Protein AF-A0A8H5CQX3-F1 (afdb_monomer)

Secondary structure (DSSP, 8-state):
-----TT---------HHHHHHHHHHHHHHHHHHHHHHHHHHHHT--TT--HHHHHHHHHHHHHHHHHHHHHTHHHHHHTTTS-HHHHHHHTHHHHHHHHHHHHHHHHHHHHHHT--HHHHB---TT---SSPPBPHHHHHHHHHHHHHHHHHHHHHHHHHHHHHH----S-TTSPPPHHHHHHHHHHHHHHHHHHHHHHHHHHHHHHHHT--TTS-HHHHHHHHHHHHHHHHHHHHHGGG-TT-HHHHHHHHHHHHHHHHHHHHTT--

InterPro domains:
  IPR006603 PQ-loop repeat [PF04193] (20-72)
  IPR006603 PQ-loop repeat [P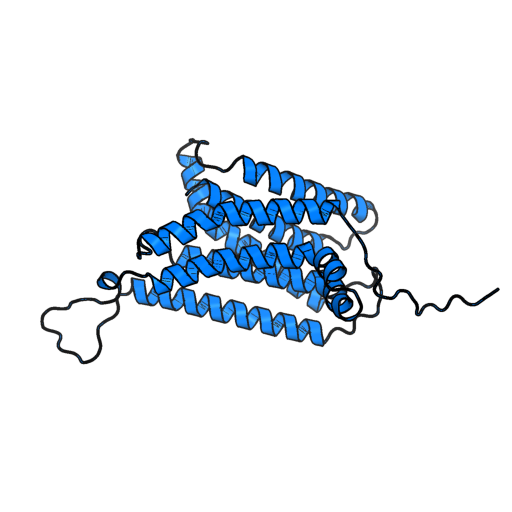F04193] (185-240)
  IPR006603 PQ-loop repeat [SM00679] (32-63)
  IPR006603 PQ-loop repeat [SM00679] (198-229)
  IPR051415 Lysosomal/Vacuolar Amino Acid Transporter 1 [PTHR16201] (16-240)

Foldseek 3Di:
DDDDPPPPPALDLDADPPVLVLLVVLLVLLCVLLVVVLVCLVVVLELPPDDLLLLLLLLLLLLLLLLLLCLVCVLLQVSCVVDDPVSSCRSSSVSVSSVSNSVSSVVSLVSNLRSHPPVQQFDDDPPDDDPDTHGDPRNVVSVVSNVSSVVSNVVSVVVSVVLSVPDPPPPDPPDDDPPVSLVSSLVSLLSSLVSLCVSCVVVVVVCVVVVDPQQFPPPQLVSLVVVLVVVLVVVVVVCVPDDPCPSVNNSSNSSSSSSNSSNRVSRND

Mean predicted aligned error: 11.6 Å

Organism: NCBI:txid201217

Structure (mmCIF, N/CA/C/O backbone):
data_AF-A0A8H5CQX3-F1
#
_entry.id   AF-A0A8H5CQX3-F1
#
loop_
_atom_site.group_PDB
_atom_site.id
_atom_site.type_symbol
_atom_site.label_atom_id
_atom_site.label_alt_id
_atom_site.label_comp_id
_atom_site.label_asym_id
_atom_site.label_entity_id
_atom_site.label_seq_id
_atom_site.pdbx_PDB_ins_code
_atom_site.Cartn_x
_atom_site.Cartn_y
_atom_site.Cartn_z
_atom_site.occupancy
_atom_site.B_iso_or_equiv
_atom_site.auth_seq_id
_atom_site.auth_comp_id
_atom_site.auth_asym_id
_atom_site.auth_atom_id
_atom_site.pdbx_PDB_model_num
ATOM 1 N N . MET A 1 1 ? 29.457 -9.004 -45.550 1.00 33.50 1 MET A N 1
ATOM 2 C CA . MET A 1 1 ? 28.825 -7.856 -44.866 1.00 33.50 1 MET A CA 1
ATOM 3 C C . MET A 1 1 ? 27.404 -8.294 -44.635 1.00 33.50 1 MET A C 1
ATOM 5 O O . MET A 1 1 ? 26.548 -8.067 -45.478 1.00 33.50 1 MET A O 1
ATOM 9 N N . ASP A 1 2 ? 27.227 -9.076 -43.578 1.00 27.75 2 ASP A N 1
ATOM 10 C CA . ASP A 1 2 ? 25.945 -9.686 -43.270 1.00 27.75 2 ASP A CA 1
ATOM 11 C C . ASP A 1 2 ? 25.090 -8.657 -42.541 1.00 27.75 2 ASP A C 1
ATOM 13 O O . ASP A 1 2 ? 25.536 -8.010 -41.591 1.00 27.75 2 ASP A O 1
ATOM 17 N N . PHE A 1 3 ? 23.889 -8.470 -43.077 1.00 30.64 3 PHE A N 1
ATOM 18 C CA . PHE A 1 3 ? 22.811 -7.696 -42.492 1.00 30.64 3 PHE A CA 1
ATOM 19 C C . PHE A 1 3 ? 22.520 -8.266 -41.101 1.00 30.64 3 PHE A C 1
ATOM 21 O O . PHE A 1 3 ? 22.060 -9.397 -40.970 1.00 30.64 3 PHE A O 1
ATOM 28 N N . VAL A 1 4 ? 22.835 -7.499 -40.058 1.00 35.25 4 VAL A N 1
ATOM 29 C CA . VAL A 1 4 ? 22.400 -7.811 -38.698 1.00 35.25 4 VAL A CA 1
ATOM 30 C C . VAL A 1 4 ? 20.915 -7.477 -38.636 1.00 35.25 4 VAL A C 1
ATOM 32 O O . VAL A 1 4 ? 20.545 -6.306 -38.623 1.00 35.25 4 VAL A O 1
ATOM 35 N N . ASP A 1 5 ? 20.077 -8.513 -38.652 1.00 31.33 5 ASP A N 1
ATOM 36 C CA . ASP A 1 5 ? 18.637 -8.409 -38.438 1.00 31.33 5 ASP A CA 1
ATOM 37 C C . ASP A 1 5 ? 18.345 -7.691 -37.110 1.00 31.33 5 ASP A C 1
ATOM 39 O O . ASP A 1 5 ? 18.564 -8.217 -36.014 1.00 31.33 5 ASP A O 1
ATOM 43 N N . GLU A 1 6 ? 17.777 -6.494 -37.222 1.00 35.94 6 GLU A N 1
ATOM 44 C CA . GLU A 1 6 ? 17.316 -5.592 -36.156 1.00 35.94 6 GLU A CA 1
ATOM 45 C C . GLU A 1 6 ? 16.065 -6.126 -35.417 1.00 35.94 6 GLU A C 1
ATOM 47 O O . GLU A 1 6 ? 15.290 -5.375 -34.836 1.00 35.94 6 G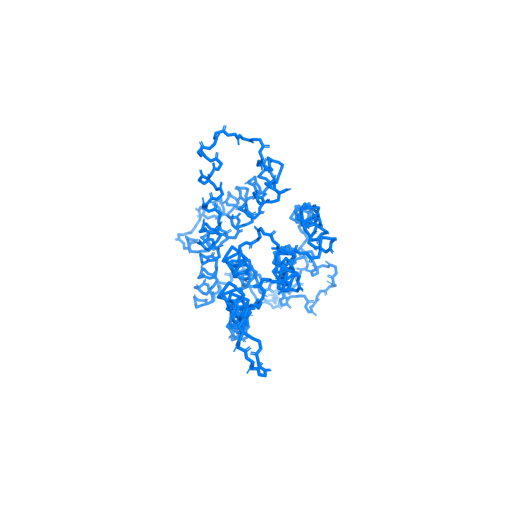LU A O 1
ATOM 52 N N . ASN A 1 7 ? 15.848 -7.447 -35.442 1.00 33.00 7 ASN A N 1
ATOM 53 C CA . ASN A 1 7 ? 14.674 -8.129 -34.888 1.00 33.00 7 ASN A CA 1
ATOM 54 C C . ASN A 1 7 ? 15.035 -9.133 -33.769 1.00 33.00 7 ASN A C 1
ATOM 56 O O . ASN A 1 7 ? 14.217 -9.962 -33.378 1.00 33.00 7 ASN A O 1
ATOM 60 N N . SER A 1 8 ? 16.275 -9.069 -33.258 1.00 34.88 8 SER A N 1
ATOM 61 C CA . SER A 1 8 ? 16.841 -10.016 -32.277 1.00 34.88 8 SER A CA 1
ATOM 62 C C . SER A 1 8 ? 17.319 -9.379 -30.959 1.00 34.88 8 SER A C 1
ATOM 64 O O . SER A 1 8 ? 18.161 -9.956 -30.274 1.00 34.88 8 SER A O 1
ATOM 66 N N . GLN A 1 9 ? 16.771 -8.237 -30.526 1.00 47.59 9 GLN A N 1
ATOM 67 C CA . GLN A 1 9 ? 16.829 -7.853 -29.101 1.00 47.59 9 GLN A CA 1
ATOM 68 C C . GLN A 1 9 ? 15.661 -8.511 -28.350 1.00 47.59 9 GLN A C 1
ATOM 70 O O . GLN A 1 9 ? 14.746 -7.858 -27.857 1.00 47.59 9 GLN A O 1
ATOM 75 N N . GLY A 1 10 ? 15.662 -9.847 -28.329 1.00 53.41 10 GLY A N 1
ATOM 76 C CA . GLY A 1 10 ? 14.711 -10.639 -27.549 1.00 53.41 10 GLY A CA 1
ATOM 77 C C . GLY A 1 10 ? 14.885 -10.409 -26.046 1.00 53.41 10 GLY A C 1
ATOM 78 O O . GLY A 1 10 ? 15.916 -9.903 -25.609 1.00 53.41 10 GL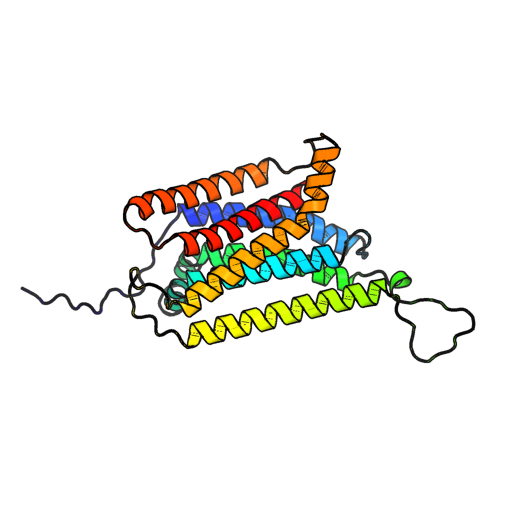Y A O 1
ATOM 79 N N . CYS A 1 11 ? 13.883 -10.791 -25.254 1.00 68.94 11 CYS A N 1
ATOM 80 C CA . CYS A 1 11 ? 13.918 -10.789 -23.791 1.00 68.94 11 CYS A CA 1
ATOM 81 C C . CYS A 1 11 ? 15.115 -11.597 -23.254 1.00 68.94 11 CYS A C 1
ATOM 83 O O . CYS A 1 11 ? 15.006 -12.793 -22.992 1.00 68.94 11 CYS A O 1
ATOM 85 N N . GLN A 1 12 ? 16.273 -10.952 -23.120 1.00 72.56 12 GLN A N 1
ATOM 86 C CA . GLN A 1 12 ? 17.468 -11.558 -22.550 1.00 72.56 12 GLN A CA 1
ATOM 87 C C . GLN A 1 12 ? 17.399 -11.452 -21.022 1.00 72.56 12 GLN A C 1
ATOM 89 O O . GLN A 1 12 ? 17.069 -10.380 -20.504 1.00 72.56 12 GLN A O 1
ATOM 94 N N . PRO A 1 13 ? 17.705 -12.530 -20.285 1.00 66.62 13 PRO A N 1
ATOM 95 C CA . PRO A 1 13 ? 17.748 -12.485 -18.835 1.00 66.62 13 PRO A CA 1
ATOM 96 C C . PRO A 1 13 ? 18.889 -11.571 -18.369 1.00 66.62 13 PRO A C 1
ATOM 98 O O . PRO A 1 13 ? 20.067 -11.865 -18.568 1.00 66.62 13 PRO A O 1
ATOM 101 N N . ILE A 1 14 ? 18.529 -10.436 -17.765 1.00 69.00 14 ILE A N 1
ATOM 102 C CA . ILE A 1 14 ? 19.478 -9.494 -17.164 1.00 69.00 14 ILE A CA 1
ATOM 103 C C . ILE A 1 14 ? 19.592 -9.846 -15.683 1.00 69.00 14 ILE A C 1
ATOM 105 O O . ILE A 1 14 ? 18.647 -9.658 -14.919 1.00 69.00 14 ILE A O 1
ATOM 109 N N . HIS A 1 15 ? 20.753 -10.359 -15.283 1.00 71.69 15 HIS A N 1
ATOM 110 C CA . HIS A 1 15 ? 21.033 -10.736 -13.902 1.00 71.69 15 HIS A CA 1
ATOM 111 C C . HIS A 1 15 ? 21.704 -9.576 -13.154 1.00 71.69 15 HIS A C 1
ATOM 113 O O . HIS A 1 15 ? 22.870 -9.266 -13.400 1.00 71.69 15 HIS A O 1
ATOM 119 N N . ASP A 1 16 ? 20.983 -8.957 -12.217 1.00 72.50 16 ASP A N 1
ATOM 120 C CA . ASP A 1 16 ? 21.529 -7.976 -11.273 1.00 72.50 16 ASP A CA 1
ATOM 121 C C . ASP A 1 16 ? 21.503 -8.545 -9.849 1.00 72.50 16 ASP A C 1
ATOM 123 O O . ASP A 1 16 ? 20.543 -8.405 -9.088 1.00 72.50 16 ASP A O 1
ATOM 127 N N . TRP A 1 17 ? 22.591 -9.223 -9.491 1.00 75.50 17 TRP A N 1
ATOM 128 C CA . TRP A 1 17 ? 22.731 -9.869 -8.190 1.00 75.50 17 TRP A CA 1
ATOM 129 C C . TRP A 1 17 ? 22.717 -8.870 -7.023 1.00 75.50 17 TRP A C 1
ATOM 131 O O . TRP A 1 17 ? 22.300 -9.239 -5.927 1.00 75.50 17 TRP A O 1
ATOM 141 N N . VAL A 1 18 ? 23.129 -7.613 -7.234 1.00 75.12 18 VAL A N 1
ATOM 142 C CA . VAL A 1 18 ? 23.147 -6.590 -6.176 1.00 75.12 18 VAL A CA 1
ATOM 143 C C . VAL A 1 18 ? 21.720 -6.194 -5.826 1.00 75.12 18 VAL A C 1
ATOM 145 O O . VAL A 1 18 ? 21.340 -6.238 -4.654 1.00 75.12 18 VAL A O 1
ATOM 148 N N . THR A 1 19 ? 20.912 -5.870 -6.837 1.00 70.12 19 THR A N 1
ATOM 149 C CA . THR A 1 19 ? 19.493 -5.536 -6.649 1.00 70.12 19 THR A CA 1
ATOM 150 C C . THR A 1 19 ? 18.737 -6.701 -6.012 1.00 70.12 19 THR A C 1
ATOM 152 O O . THR A 1 19 ? 18.001 -6.497 -5.047 1.00 70.12 19 THR A O 1
ATOM 155 N N . ASN A 1 20 ? 19.000 -7.936 -6.447 1.00 72.12 20 ASN A N 1
ATOM 156 C CA . ASN A 1 20 ? 18.367 -9.127 -5.875 1.00 72.12 20 ASN A CA 1
ATOM 157 C C . ASN A 1 20 ? 18.721 -9.346 -4.398 1.00 72.12 20 ASN A C 1
ATOM 159 O O . ASN A 1 20 ? 17.844 -9.669 -3.596 1.00 72.12 20 ASN A O 1
ATOM 163 N N . VAL A 1 21 ? 19.986 -9.143 -4.013 1.00 78.56 21 VAL A N 1
ATOM 164 C CA . VAL A 1 21 ? 20.417 -9.246 -2.608 1.00 78.56 21 VAL A CA 1
ATOM 165 C C . VAL A 1 21 ? 19.752 -8.169 -1.754 1.00 78.56 21 VAL A C 1
ATOM 167 O O . VAL A 1 21 ? 19.262 -8.473 -0.665 1.00 78.56 21 VAL A O 1
ATOM 170 N N . ILE A 1 22 ? 19.687 -6.930 -2.245 1.00 74.69 22 ILE A N 1
ATOM 171 C CA . ILE A 1 22 ? 19.013 -5.834 -1.539 1.00 74.69 22 ILE A CA 1
ATOM 172 C C . ILE A 1 22 ? 17.530 -6.164 -1.351 1.00 74.69 22 ILE A C 1
ATOM 174 O O . ILE A 1 22 ? 17.037 -6.109 -0.224 1.00 74.69 22 ILE A O 1
ATOM 178 N N . SER A 1 23 ? 16.832 -6.576 -2.411 1.00 73.19 23 SER A N 1
ATOM 179 C CA . SER A 1 23 ? 15.422 -6.963 -2.329 1.00 73.19 23 SER A CA 1
ATOM 180 C C . SER A 1 23 ? 15.194 -8.116 -1.353 1.00 73.19 23 SER A C 1
ATOM 182 O O . SER A 1 23 ? 14.264 -8.053 -0.549 1.00 73.19 23 SER A O 1
ATOM 184 N N . ALA A 1 24 ? 16.064 -9.129 -1.338 1.00 79.38 24 ALA A N 1
ATOM 185 C CA . ALA A 1 24 ? 15.980 -10.232 -0.382 1.00 79.38 24 ALA A CA 1
ATOM 186 C C . ALA A 1 24 ? 16.137 -9.757 1.074 1.00 79.38 24 ALA A C 1
ATOM 188 O O . ALA A 1 24 ? 15.331 -10.128 1.930 1.00 79.38 24 ALA A O 1
ATOM 189 N N . ILE A 1 25 ? 17.124 -8.899 1.359 1.00 78.50 25 ILE A N 1
ATOM 190 C CA . ILE A 1 25 ? 17.328 -8.315 2.696 1.00 78.50 25 ILE A CA 1
ATOM 191 C C . ILE A 1 25 ? 16.090 -7.524 3.129 1.00 78.50 25 ILE A C 1
ATOM 193 O O . ILE A 1 25 ? 15.627 -7.672 4.262 1.00 78.50 25 ILE A O 1
ATOM 197 N N . VAL A 1 26 ? 15.531 -6.715 2.228 1.00 77.06 26 VAL A N 1
ATOM 198 C CA . VAL A 1 26 ? 14.345 -5.899 2.505 1.00 77.06 26 VAL A CA 1
ATOM 199 C C . VAL A 1 26 ? 13.126 -6.778 2.793 1.00 77.06 26 VAL A C 1
ATOM 201 O O . VAL A 1 26 ? 12.448 -6.555 3.793 1.00 77.06 26 VAL A O 1
ATOM 204 N N . ILE A 1 27 ? 12.877 -7.817 1.994 1.00 80.25 27 ILE A N 1
ATOM 205 C CA . ILE A 1 27 ? 11.762 -8.756 2.203 1.00 80.25 27 ILE A CA 1
ATOM 206 C C . ILE A 1 27 ? 11.889 -9.479 3.547 1.00 80.25 27 ILE A C 1
ATOM 208 O O . ILE A 1 27 ? 10.904 -9.608 4.280 1.00 80.25 27 ILE A O 1
ATOM 212 N N . VAL A 1 28 ? 13.095 -9.929 3.907 1.00 83.06 28 VAL A N 1
ATOM 213 C CA . VAL A 1 28 ? 13.345 -10.556 5.213 1.00 83.06 28 VAL A CA 1
ATOM 214 C C . VAL A 1 28 ? 13.087 -9.556 6.341 1.00 83.06 28 VAL A C 1
ATOM 216 O O . VAL A 1 28 ? 12.382 -9.891 7.292 1.00 83.06 28 VAL A O 1
ATOM 219 N N . GLY A 1 29 ? 13.581 -8.322 6.214 1.00 77.38 29 GLY A N 1
ATOM 220 C CA . GLY A 1 29 ? 13.337 -7.246 7.178 1.00 77.38 29 GLY A CA 1
ATOM 221 C C . GLY A 1 29 ? 11.851 -6.914 7.350 1.00 77.38 29 GLY A C 1
ATOM 222 O O . GLY A 1 29 ? 11.381 -6.771 8.473 1.00 77.38 29 GLY A O 1
ATOM 223 N N . MET A 1 30 ? 11.083 -6.859 6.260 1.00 80.31 30 MET A N 1
ATOM 224 C CA . MET A 1 30 ? 9.625 -6.669 6.293 1.00 80.31 30 MET A CA 1
ATOM 225 C C . MET A 1 30 ? 8.904 -7.863 6.933 1.00 80.31 30 MET A C 1
ATOM 227 O O . MET A 1 30 ? 7.920 -7.706 7.650 1.00 80.31 30 MET A O 1
ATOM 231 N N . SER A 1 31 ? 9.389 -9.080 6.713 1.00 83.44 31 SER A N 1
ATOM 232 C CA . SER A 1 31 ? 8.750 -10.277 7.268 1.00 83.44 31 SER A CA 1
ATOM 233 C C . SER A 1 31 ? 8.930 -10.360 8.784 1.00 83.44 31 SER A C 1
ATOM 235 O O . SER A 1 31 ? 7.968 -10.601 9.514 1.00 83.44 31 SER A O 1
ATOM 237 N N . THR A 1 32 ? 10.148 -10.116 9.276 1.00 81.06 32 THR A N 1
ATOM 238 C CA . THR A 1 32 ? 10.441 -10.102 10.721 1.00 81.06 32 THR A CA 1
ATOM 239 C C . THR A 1 32 ? 9.728 -8.965 11.441 1.00 81.06 32 THR A C 1
ATOM 241 O O . THR A 1 32 ? 9.386 -9.094 12.613 1.00 81.06 32 THR A O 1
ATOM 244 N N . ALA A 1 33 ? 9.459 -7.885 10.719 1.00 79.75 33 ALA A N 1
ATOM 245 C CA . ALA A 1 33 ? 8.714 -6.735 11.174 1.00 79.75 33 ALA A CA 1
ATOM 246 C C . ALA A 1 33 ? 7.212 -6.979 11.364 1.00 79.75 33 ALA A C 1
ATOM 248 O O . ALA A 1 33 ? 6.643 -6.665 12.410 1.00 79.75 33 ALA A O 1
ATOM 249 N N . TYR A 1 34 ? 6.560 -7.536 10.344 1.00 83.12 34 TYR A N 1
ATOM 250 C CA . TYR A 1 34 ? 5.114 -7.732 10.349 1.00 83.12 34 TYR A CA 1
ATOM 251 C C . TYR A 1 34 ? 4.676 -8.948 11.159 1.00 83.12 34 TYR A C 1
ATOM 253 O O . TYR A 1 34 ? 3.602 -8.930 11.767 1.00 83.12 34 TYR A O 1
ATOM 261 N N . ALA A 1 35 ? 5.509 -9.989 11.226 1.00 85.62 35 ALA A N 1
ATOM 262 C CA . ALA A 1 35 ? 5.150 -11.234 11.897 1.00 85.62 35 ALA A CA 1
ATOM 263 C C . ALA A 1 35 ? 4.744 -11.049 13.378 1.00 85.62 35 ALA A C 1
ATOM 265 O O . ALA A 1 35 ? 3.697 -11.578 13.764 1.00 85.62 35 ALA A O 1
ATOM 266 N N . PRO A 1 36 ? 5.466 -10.278 14.222 1.00 84.94 36 PRO A N 1
ATOM 267 C CA . PRO A 1 36 ? 5.035 -9.990 15.590 1.00 84.94 36 PRO A CA 1
ATOM 268 C C . PRO A 1 36 ? 3.681 -9.276 15.657 1.00 84.94 36 PRO A C 1
ATOM 270 O O . PRO A 1 36 ? 2.867 -9.588 16.529 1.00 84.94 36 PRO A O 1
ATOM 273 N N . GLN A 1 37 ? 3.419 -8.342 14.740 1.00 86.56 37 GLN A N 1
ATOM 274 C CA . GLN A 1 37 ? 2.168 -7.585 14.693 1.00 86.56 37 GLN A CA 1
ATOM 275 C C . GLN A 1 37 ? 0.989 -8.494 14.327 1.00 86.56 37 GLN A C 1
ATOM 277 O O . GLN A 1 37 ? -0.016 -8.516 15.044 1.00 86.56 37 GLN A O 1
ATOM 282 N N . HIS A 1 38 ? 1.132 -9.317 13.283 1.00 91.25 38 HIS A N 1
ATOM 283 C CA . HIS A 1 38 ? 0.130 -10.321 12.912 1.00 91.25 38 HIS A CA 1
ATOM 284 C C . HIS A 1 38 ? -0.109 -11.315 14.052 1.00 91.25 38 HIS A C 1
ATOM 286 O O . HIS A 1 38 ? -1.256 -11.581 14.416 1.00 91.25 38 HIS A O 1
ATOM 292 N N . TYR A 1 39 ? 0.966 -11.809 14.673 1.00 92.00 39 TYR A N 1
ATOM 293 C CA . TYR A 1 39 ? 0.885 -12.745 15.791 1.00 92.00 39 TYR A CA 1
ATOM 294 C C . TYR A 1 39 ? 0.143 -12.151 16.992 1.00 92.00 39 TYR A C 1
ATOM 296 O O . TYR A 1 39 ? -0.701 -12.828 17.577 1.00 92.00 39 TYR A O 1
ATOM 304 N N . ARG A 1 40 ? 0.403 -10.888 17.358 1.00 90.00 40 ARG A N 1
ATOM 305 C CA . ARG A 1 40 ? -0.286 -10.215 18.473 1.00 90.00 40 ARG A CA 1
ATOM 306 C C . ARG A 1 40 ? -1.794 -10.122 18.235 1.00 90.00 40 ARG A C 1
ATOM 308 O O . ARG A 1 40 ? -2.549 -10.437 19.153 1.00 90.00 40 ARG A O 1
ATOM 315 N N . ILE A 1 41 ? -2.233 -9.753 17.029 1.00 91.81 41 ILE A N 1
ATOM 316 C CA . ILE A 1 41 ? -3.666 -9.655 16.695 1.00 91.81 41 ILE A CA 1
ATOM 317 C C . ILE A 1 41 ? -4.323 -11.038 16.762 1.00 91.81 41 ILE A C 1
ATOM 319 O O . ILE A 1 41 ? -5.358 -11.203 17.410 1.00 91.81 41 ILE A O 1
ATOM 323 N N . ILE A 1 42 ? -3.692 -12.049 16.157 1.00 94.62 42 ILE A N 1
ATOM 324 C CA . ILE A 1 42 ? -4.211 -13.422 16.144 1.00 94.62 42 ILE A CA 1
ATOM 325 C C . ILE A 1 42 ? -4.237 -14.005 17.559 1.00 94.62 42 ILE A C 1
ATOM 327 O O . ILE A 1 42 ? -5.220 -14.624 17.945 1.00 94.62 42 ILE A O 1
ATOM 331 N N . LYS A 1 43 ? -3.204 -13.796 18.377 1.00 94.38 43 LYS A N 1
ATOM 332 C CA . LYS A 1 43 ? -3.169 -14.327 19.745 1.00 94.38 43 LYS A CA 1
ATOM 333 C C . LYS A 1 43 ? -4.167 -13.629 20.665 1.00 94.38 43 LYS A C 1
ATOM 335 O O . LYS A 1 43 ? -4.813 -14.294 21.468 1.00 94.38 43 LYS A O 1
ATOM 340 N N . LYS A 1 44 ? -4.279 -12.299 20.574 1.00 91.94 44 LYS A N 1
ATOM 341 C CA . LYS A 1 44 ? -5.183 -11.507 21.422 1.00 91.94 44 LYS A CA 1
ATOM 342 C C . LYS A 1 44 ? -6.646 -11.647 20.991 1.00 91.94 44 LYS A C 1
ATOM 344 O O . LYS A 1 44 ? -7.524 -11.368 21.799 1.00 91.94 44 LYS A O 1
ATOM 349 N N . GLN A 1 45 ? -6.906 -12.052 19.741 1.00 91.38 45 GLN A N 1
ATOM 350 C CA . GLN A 1 45 ? -8.252 -12.108 19.151 1.00 91.38 45 GLN A CA 1
ATOM 351 C C . GLN A 1 45 ? -8.997 -10.765 19.288 1.00 91.38 45 GLN A C 1
ATOM 353 O O . GLN A 1 45 ? -10.213 -10.716 19.450 1.00 91.38 45 GLN A O 1
ATOM 358 N N . SER A 1 46 ? -8.251 -9.659 19.265 1.00 90.31 46 SER A N 1
ATOM 359 C CA . SER A 1 46 ? -8.778 -8.307 19.425 1.00 90.31 46 SER A CA 1
ATOM 360 C C . SER A 1 46 ? -7.917 -7.334 18.637 1.00 90.31 46 SER A C 1
ATOM 362 O O . SER A 1 46 ? -6.685 -7.401 18.690 1.00 90.31 46 SER A O 1
ATOM 364 N N . SER A 1 47 ? -8.573 -6.420 17.930 1.00 89.06 47 SER A N 1
ATOM 365 C CA . SER A 1 47 ? -7.946 -5.347 17.160 1.00 89.06 47 SER A CA 1
ATOM 366 C C . SER A 1 47 ? -8.055 -3.967 17.833 1.00 89.06 47 SER A C 1
ATOM 368 O O . SER A 1 47 ? -7.955 -2.928 17.180 1.00 89.06 47 SER A O 1
ATOM 370 N N . GLU A 1 48 ? -8.226 -3.939 19.159 1.00 87.00 48 GLU A N 1
ATOM 371 C CA . GLU A 1 48 ? -8.208 -2.699 19.946 1.00 87.00 48 GLU A CA 1
ATOM 372 C C . GLU A 1 48 ? -6.875 -1.952 19.833 1.00 87.00 48 GLU A C 1
ATOM 374 O O . GLU A 1 48 ? -5.804 -2.553 19.937 1.00 87.00 48 GLU A O 1
ATOM 379 N N . GLY A 1 49 ? -6.955 -0.628 19.682 1.00 83.94 49 GLY A N 1
ATOM 380 C CA . GLY A 1 49 ? -5.794 0.258 19.546 1.00 83.94 49 GLY A CA 1
ATOM 381 C C . GLY A 1 49 ? -5.406 0.576 18.100 1.00 83.94 49 GLY A C 1
ATOM 382 O O . GLY A 1 49 ? -4.600 1.476 17.882 1.00 83.94 49 GLY A O 1
ATOM 383 N N . PHE A 1 50 ? -6.002 -0.094 17.109 1.00 86.06 50 PHE A N 1
ATOM 384 C CA . PHE A 1 50 ? -5.800 0.225 15.696 1.00 86.06 50 PHE A CA 1
ATOM 385 C C . PHE A 1 50 ? -6.821 1.250 15.194 1.00 86.06 50 PHE A C 1
ATOM 387 O O . PHE A 1 50 ? -8.026 1.114 15.418 1.00 86.06 50 PHE A O 1
ATOM 394 N N . SER A 1 51 ? -6.337 2.260 14.467 1.00 91.38 51 SER A N 1
ATOM 395 C CA . SER A 1 51 ? -7.188 3.252 13.807 1.00 91.38 51 SER A CA 1
ATOM 396 C C . SER A 1 51 ? -7.584 2.774 12.401 1.00 91.38 51 SER A C 1
ATOM 398 O O . SER A 1 51 ? -6.695 2.525 11.581 1.00 91.38 51 SER A O 1
ATOM 400 N N . PRO A 1 52 ? -8.886 2.686 12.067 1.00 93.56 52 PRO A N 1
ATOM 401 C CA . PRO A 1 52 ? -9.329 2.279 10.731 1.00 93.56 52 PRO A CA 1
ATOM 402 C C . PRO A 1 52 ? -8.912 3.278 9.644 1.00 93.56 52 PRO A C 1
ATOM 404 O O . PRO A 1 52 ? -8.643 2.872 8.516 1.00 93.56 52 PRO A O 1
ATOM 407 N N . LEU A 1 53 ? -8.782 4.568 9.980 1.00 94.00 53 LEU A N 1
ATOM 408 C CA . LEU A 1 53 ? -8.288 5.584 9.048 1.00 94.00 53 LEU A CA 1
ATOM 409 C C . LEU A 1 53 ? -6.805 5.372 8.718 1.00 94.00 53 LEU A C 1
ATOM 411 O O . LEU A 1 53 ? -6.410 5.505 7.566 1.00 94.00 53 LEU A O 1
ATOM 415 N N . PHE A 1 54 ? -5.992 5.002 9.711 1.00 92.94 54 PHE A N 1
ATOM 416 C CA . PHE A 1 54 ? -4.581 4.680 9.489 1.00 92.94 54 PHE A CA 1
ATOM 417 C C . PHE A 1 54 ? -4.432 3.479 8.545 1.00 92.94 54 PHE A C 1
ATOM 419 O O . PHE A 1 54 ? -3.658 3.529 7.592 1.00 92.94 54 PHE A O 1
ATOM 426 N N . LEU A 1 55 ? -5.233 2.431 8.766 1.00 94.00 55 LEU A N 1
ATOM 427 C CA . LEU A 1 55 ? -5.251 1.241 7.914 1.00 94.00 55 LEU A CA 1
ATOM 428 C C . LEU A 1 55 ? -5.763 1.548 6.499 1.00 94.00 55 LEU A C 1
ATOM 430 O O . LEU A 1 55 ? -5.209 1.030 5.531 1.00 94.00 55 LEU A O 1
ATOM 434 N N . LEU A 1 56 ? -6.765 2.422 6.355 1.00 95.75 56 LEU A N 1
ATOM 435 C CA . LEU A 1 56 ? -7.236 2.918 5.058 1.00 95.75 56 LEU A CA 1
ATOM 436 C C . LEU A 1 56 ? -6.120 3.641 4.296 1.00 95.75 56 LEU A C 1
ATOM 438 O O . LEU A 1 56 ? -5.818 3.270 3.162 1.00 95.75 56 LEU A O 1
ATOM 442 N N . LEU A 1 57 ? -5.489 4.643 4.912 1.00 92.56 57 LEU A N 1
ATOM 443 C CA . LEU A 1 57 ? -4.438 5.440 4.272 1.00 92.56 57 LEU A CA 1
ATOM 444 C C . LEU A 1 57 ? -3.230 4.579 3.882 1.00 92.56 57 LEU A C 1
ATOM 446 O O . LEU A 1 57 ? -2.756 4.675 2.754 1.00 92.56 57 LEU A O 1
ATOM 450 N N . GLY A 1 58 ? -2.785 3.681 4.765 1.00 90.75 58 GLY A N 1
ATOM 451 C CA . GLY A 1 58 ? -1.644 2.813 4.472 1.00 90.75 58 GLY A CA 1
ATOM 452 C C . GLY A 1 58 ? -1.929 1.753 3.418 1.00 90.75 58 GLY A C 1
ATOM 453 O O . GLY A 1 58 ? -1.110 1.528 2.533 1.00 90.75 58 GLY A O 1
ATOM 454 N N . SER A 1 59 ? -3.114 1.137 3.437 1.00 94.44 59 SER A N 1
ATOM 455 C CA . SER A 1 59 ? -3.460 0.106 2.449 1.00 94.44 59 SER A CA 1
ATOM 456 C C . SER A 1 59 ? -3.676 0.699 1.059 1.00 94.44 59 SER A C 1
ATOM 458 O O . SER A 1 59 ? -3.270 0.094 0.067 1.00 94.44 59 SER A O 1
ATOM 460 N N . THR A 1 60 ? -4.267 1.895 0.975 1.00 95.00 60 THR A N 1
ATOM 461 C CA . THR A 1 60 ? -4.433 2.625 -0.291 1.00 95.00 60 THR A CA 1
ATOM 462 C C . THR A 1 60 ? -3.105 3.156 -0.824 1.00 95.00 60 THR A C 1
ATOM 464 O O . THR A 1 60 ? -2.846 2.995 -2.015 1.00 95.00 60 THR A O 1
ATOM 467 N N . SER A 1 61 ? -2.232 3.679 0.046 1.00 92.88 61 SER A N 1
ATOM 468 C CA . SER A 1 61 ? -0.854 4.053 -0.297 1.00 92.88 61 SER A CA 1
ATOM 469 C C . SER A 1 61 ? -0.069 2.858 -0.850 1.00 92.88 61 SER A C 1
ATOM 471 O O . SER A 1 61 ? 0.364 2.880 -2.000 1.00 92.88 61 SER A O 1
ATOM 473 N N . ALA A 1 62 ? 0.019 1.758 -0.097 1.00 90.56 62 ALA A N 1
ATOM 474 C CA . ALA A 1 62 ? 0.750 0.566 -0.522 1.00 90.56 62 ALA A CA 1
ATOM 475 C C . ALA A 1 62 ? 0.190 -0.042 -1.822 1.00 90.56 62 ALA A C 1
ATOM 477 O O . ALA A 1 62 ? 0.957 -0.499 -2.667 1.00 90.56 62 ALA A O 1
ATOM 478 N N . ALA A 1 63 ? -1.134 -0.017 -2.014 1.00 94.44 63 ALA A N 1
ATOM 479 C CA . ALA A 1 63 ? -1.764 -0.453 -3.260 1.00 94.44 63 ALA A CA 1
ATOM 480 C C . ALA A 1 63 ? -1.370 0.440 -4.446 1.00 94.44 63 ALA A C 1
ATOM 482 O O . ALA A 1 63 ? -1.039 -0.073 -5.512 1.00 94.44 63 ALA A O 1
ATOM 483 N N . ALA A 1 64 ? -1.388 1.763 -4.267 1.00 90.00 64 ALA A N 1
ATOM 484 C CA . ALA A 1 64 ? -0.984 2.706 -5.304 1.00 90.00 64 ALA A CA 1
ATOM 485 C C . ALA A 1 64 ? 0.499 2.534 -5.676 1.00 90.00 64 ALA A C 1
ATOM 487 O O . ALA A 1 64 ? 0.817 2.458 -6.861 1.00 90.00 64 ALA A O 1
ATOM 488 N N . GLY A 1 65 ? 1.386 2.361 -4.689 1.00 86.69 65 GLY A N 1
ATOM 489 C CA . GLY A 1 65 ? 2.802 2.056 -4.933 1.00 86.69 65 GLY A CA 1
ATOM 490 C C . GLY A 1 65 ? 3.017 0.717 -5.650 1.00 86.69 65 GLY A C 1
ATOM 491 O O . GLY A 1 65 ? 3.826 0.618 -6.570 1.00 86.69 65 GLY A O 1
ATOM 492 N N . PHE A 1 66 ? 2.242 -0.317 -5.309 1.00 91.75 66 PHE A N 1
ATOM 493 C CA . PHE A 1 66 ? 2.296 -1.602 -6.010 1.00 91.75 66 PHE A CA 1
ATOM 494 C C . PHE A 1 66 ? 1.884 -1.485 -7.485 1.00 91.75 66 PHE A C 1
ATOM 496 O O . PHE A 1 66 ? 2.601 -1.963 -8.369 1.00 91.75 66 PHE A O 1
ATOM 503 N N . TRP A 1 67 ? 0.771 -0.807 -7.774 1.00 92.81 67 TRP A N 1
ATOM 504 C CA . TRP A 1 67 ? 0.329 -0.585 -9.153 1.00 92.81 67 TRP A CA 1
ATOM 505 C C . TRP A 1 67 ? 1.279 0.325 -9.940 1.00 92.81 67 TRP A C 1
ATOM 507 O O . TRP A 1 67 ? 1.490 0.090 -11.133 1.00 92.81 67 TRP A O 1
ATOM 517 N N . ASN A 1 68 ? 1.905 1.310 -9.288 1.00 87.38 68 ASN A N 1
ATOM 518 C CA . ASN A 1 68 ? 2.963 2.118 -9.892 1.00 87.38 68 ASN A CA 1
ATOM 519 C C . ASN A 1 68 ? 4.159 1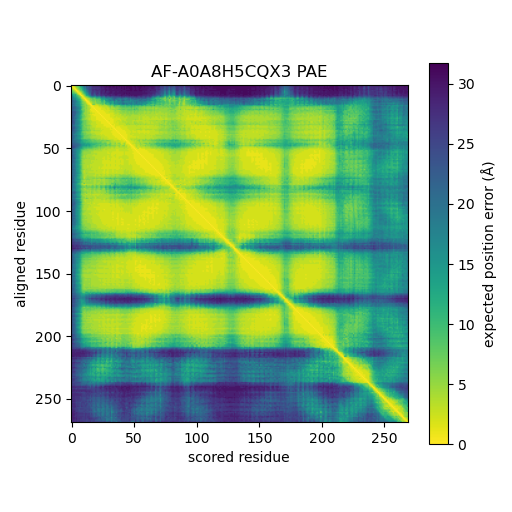.245 -10.304 1.00 87.38 68 ASN A C 1
ATOM 521 O O . ASN A 1 68 ? 4.597 1.295 -11.454 1.00 87.38 68 ASN A O 1
ATOM 525 N N . MET A 1 69 ? 4.629 0.375 -9.405 1.00 84.12 69 MET A N 1
ATOM 526 C CA . MET A 1 69 ? 5.737 -0.541 -9.686 1.00 84.12 69 MET A CA 1
ATOM 527 C C . MET A 1 69 ? 5.432 -1.465 -10.873 1.00 84.12 69 MET A C 1
ATOM 529 O O . MET A 1 69 ? 6.268 -1.611 -11.765 1.00 84.12 69 MET A O 1
ATOM 533 N N . ILE A 1 70 ? 4.222 -2.036 -10.936 1.00 87.62 70 ILE A N 1
ATOM 534 C CA . ILE A 1 70 ? 3.779 -2.841 -12.088 1.00 87.62 70 ILE A CA 1
ATOM 535 C C . ILE A 1 70 ? 3.799 -2.015 -13.375 1.00 87.62 70 ILE A C 1
ATOM 537 O O . ILE A 1 70 ? 4.292 -2.494 -14.393 1.00 87.62 70 ILE A O 1
ATOM 541 N N . THR A 1 71 ? 3.275 -0.789 -13.333 1.00 85.31 71 THR A N 1
ATOM 542 C CA . THR A 1 71 ? 3.199 0.102 -14.499 1.00 85.31 71 THR A CA 1
ATOM 543 C C . THR A 1 71 ? 4.591 0.388 -15.057 1.00 85.31 71 THR A C 1
ATOM 545 O O . THR A 1 71 ? 4.820 0.256 -16.259 1.00 85.31 71 THR A O 1
ATOM 548 N N . MET A 1 72 ? 5.545 0.718 -14.186 1.00 79.25 72 MET A N 1
ATOM 549 C CA . MET A 1 72 ? 6.899 1.067 -14.610 1.00 79.25 72 MET A CA 1
ATOM 550 C C . MET A 1 72 ? 7.743 -0.146 -15.024 1.00 79.25 72 MET A C 1
ATOM 552 O O . MET A 1 72 ? 8.613 -0.022 -15.883 1.00 79.25 72 MET A O 1
ATOM 556 N N . GLN A 1 73 ? 7.493 -1.328 -14.452 1.00 80.38 73 GLN A N 1
ATOM 557 C CA . GLN A 1 73 ? 8.211 -2.567 -14.787 1.00 80.38 73 GLN A CA 1
ATOM 558 C C . GLN A 1 73 ? 7.452 -3.467 -15.780 1.00 80.38 73 GLN A C 1
ATOM 560 O O . GLN A 1 73 ? 7.842 -4.615 -16.004 1.00 80.38 73 GLN A O 1
ATOM 565 N N . TRP A 1 74 ? 6.394 -2.962 -16.424 1.00 81.81 74 TRP A N 1
ATOM 566 C CA . TRP A 1 74 ? 5.516 -3.762 -17.284 1.00 81.81 74 TRP A CA 1
ATOM 567 C C . TRP A 1 74 ? 6.238 -4.446 -18.453 1.00 81.81 74 TRP A C 1
ATOM 569 O O . TRP A 1 74 ? 5.957 -5.603 -18.770 1.00 81.81 74 TRP A O 1
ATOM 579 N N . GLY A 1 75 ? 7.204 -3.760 -19.074 1.00 77.19 75 GLY A N 1
ATOM 580 C CA . GLY A 1 75 ? 7.998 -4.330 -20.168 1.00 77.19 75 GLY A CA 1
ATOM 581 C C . GLY A 1 75 ? 8.814 -5.549 -19.739 1.00 77.19 75 GLY A C 1
ATOM 582 O O . GLY A 1 75 ? 8.840 -6.557 -20.443 1.00 77.19 75 GLY A O 1
ATOM 583 N N . VAL A 1 76 ? 9.392 -5.499 -18.537 1.00 78.44 76 VAL A N 1
ATOM 584 C CA . VAL A 1 76 ? 10.129 -6.620 -17.937 1.00 78.44 76 VAL A CA 1
ATOM 585 C C . VAL A 1 76 ? 9.172 -7.751 -17.548 1.00 78.44 76 VAL A C 1
ATOM 587 O O . VAL A 1 76 ? 9.455 -8.919 -17.805 1.00 78.44 76 VAL A O 1
ATOM 590 N N . ALA A 1 77 ? 7.997 -7.419 -17.008 1.00 81.38 77 ALA A N 1
ATOM 591 C CA . ALA A 1 77 ? 6.985 -8.404 -16.637 1.00 81.38 77 ALA A CA 1
ATOM 592 C C . ALA A 1 77 ? 6.441 -9.193 -17.845 1.00 81.38 77 ALA A C 1
ATOM 594 O O . ALA A 1 77 ? 6.224 -10.399 -17.733 1.00 81.38 77 ALA A O 1
ATOM 595 N N . ARG A 1 78 ? 6.272 -8.575 -19.027 1.00 81.12 78 ARG A N 1
ATOM 596 C CA . ARG A 1 78 ? 5.886 -9.313 -20.250 1.00 81.12 78 ARG A CA 1
ATOM 597 C C . ARG A 1 78 ? 6.957 -10.302 -20.710 1.00 81.12 78 ARG A C 1
ATOM 599 O O . ARG A 1 78 ? 6.615 -11.368 -21.222 1.00 81.12 78 ARG A O 1
ATOM 606 N N . CYS A 1 79 ? 8.233 -9.994 -20.484 1.00 80.94 79 CYS A N 1
ATOM 607 C CA . CYS A 1 79 ? 9.334 -10.893 -20.821 1.00 80.94 79 CYS A CA 1
ATOM 608 C C . CYS A 1 79 ? 9.323 -12.203 -20.020 1.00 80.94 79 CYS A C 1
ATOM 610 O O . CYS A 1 79 ? 9.853 -13.209 -20.499 1.00 80.94 79 CYS A O 1
ATOM 612 N N . CYS A 1 80 ? 8.651 -12.244 -18.865 1.00 83.38 80 CYS A N 1
ATOM 613 C CA . CYS A 1 80 ? 8.513 -13.452 -18.051 1.00 83.38 80 CYS A CA 1
ATOM 614 C C . CYS A 1 80 ? 7.845 -14.633 -18.769 1.00 83.38 80 CYS A C 1
ATOM 616 O O . CYS A 1 80 ? 8.086 -15.772 -18.385 1.00 83.38 80 CYS A O 1
ATOM 618 N N . GLY A 1 81 ? 7.050 -14.399 -19.821 1.00 80.38 81 GLY A N 1
ATOM 619 C CA . GLY A 1 81 ? 6.469 -15.484 -20.626 1.00 80.38 81 GLY A CA 1
ATOM 620 C C . GLY A 1 81 ? 7.482 -16.222 -21.512 1.00 80.38 81 GLY A C 1
ATOM 621 O O . GLY A 1 81 ? 7.180 -17.300 -22.013 1.00 80.38 81 GLY A O 1
ATOM 622 N N . SER A 1 82 ? 8.672 -15.646 -21.706 1.00 80.88 82 SER A N 1
ATOM 623 C CA . SER A 1 82 ? 9.714 -16.145 -22.618 1.00 80.88 82 SER A CA 1
ATOM 624 C C . SER A 1 82 ? 10.998 -16.618 -21.926 1.00 80.88 82 SER A C 1
ATOM 626 O O . SER A 1 82 ? 11.872 -17.173 -22.586 1.00 80.88 82 SER A O 1
ATOM 628 N N . VAL A 1 83 ? 11.119 -16.424 -20.609 1.00 83.06 83 VAL A N 1
ATOM 629 C CA . VAL A 1 83 ? 12.307 -16.786 -19.816 1.00 83.06 83 VAL A CA 1
ATOM 630 C C . VAL A 1 83 ? 11.967 -17.822 -18.743 1.00 83.06 83 VAL A C 1
ATOM 632 O O . VAL A 1 83 ? 10.801 -18.079 -18.449 1.00 83.06 83 VAL A O 1
ATOM 635 N N . SER A 1 84 ? 12.991 -18.431 -18.137 1.00 86.19 84 SER A N 1
ATOM 636 C CA . SER A 1 84 ? 12.791 -19.354 -17.014 1.00 86.19 84 SER A CA 1
ATOM 637 C C . SER A 1 84 ? 12.161 -18.645 -15.805 1.00 86.19 84 SER A C 1
ATOM 639 O O . SER A 1 84 ? 12.372 -17.449 -15.596 1.00 86.19 84 SER A O 1
ATOM 641 N N . TRP A 1 85 ? 11.425 -19.387 -14.970 1.00 83.06 85 TRP A N 1
ATOM 642 C CA . TRP A 1 85 ? 10.772 -18.828 -13.779 1.00 83.06 85 TRP A CA 1
ATOM 643 C C . TRP A 1 85 ? 11.763 -18.141 -12.824 1.00 83.06 85 TRP A C 1
ATOM 645 O O . TRP A 1 85 ? 11.487 -17.042 -12.353 1.00 83.06 85 TRP A O 1
ATOM 655 N N . GLY A 1 86 ? 12.939 -18.739 -12.597 1.00 80.88 86 GLY A N 1
ATOM 656 C CA . GLY A 1 86 ? 13.975 -18.155 -11.737 1.00 80.88 86 GLY A CA 1
ATOM 657 C C . GLY A 1 86 ? 14.499 -16.827 -12.283 1.00 80.88 86 GLY A C 1
ATOM 658 O O . GLY A 1 86 ? 14.521 -15.831 -11.566 1.00 80.88 86 GLY A O 1
ATOM 659 N N . SER A 1 87 ? 14.806 -16.777 -13.582 1.00 82.00 87 SER A N 1
ATOM 660 C CA . SER A 1 87 ? 15.228 -15.538 -14.246 1.00 82.00 87 SER A CA 1
ATOM 661 C C . SER A 1 87 ? 14.136 -14.463 -14.209 1.00 82.00 87 SER A C 1
ATOM 663 O O . SER A 1 87 ? 14.441 -13.297 -13.994 1.00 82.00 87 SER A O 1
ATOM 665 N N . CYS A 1 88 ? 12.860 -14.834 -14.365 1.00 84.81 88 CYS A N 1
ATOM 666 C CA . CYS A 1 88 ? 11.747 -13.889 -14.245 1.00 84.81 88 CYS A CA 1
ATOM 667 C C . CYS A 1 88 ? 11.658 -13.286 -12.837 1.00 84.81 88 CYS A C 1
ATOM 669 O O . CYS A 1 88 ? 11.510 -12.072 -12.705 1.00 84.81 88 CYS A O 1
ATOM 671 N N . VAL A 1 89 ? 11.763 -14.106 -11.786 1.00 81.94 89 VAL A N 1
ATOM 672 C CA . VAL A 1 89 ? 11.713 -13.627 -10.394 1.00 81.94 89 VAL A CA 1
ATOM 673 C C . VAL A 1 89 ? 12.865 -12.668 -10.112 1.00 81.94 89 VAL A C 1
ATOM 675 O O . VAL A 1 89 ? 12.652 -11.623 -9.504 1.00 81.94 89 VAL A O 1
ATOM 678 N N . GLU A 1 90 ? 14.062 -12.976 -10.606 1.00 81.38 90 GLU A N 1
ATOM 679 C CA . GLU A 1 90 ? 15.224 -12.094 -10.488 1.00 81.38 90 GLU A CA 1
ATOM 680 C C . GLU A 1 90 ? 15.015 -10.767 -11.230 1.00 81.38 90 GLU A C 1
ATOM 682 O O . GLU A 1 90 ? 15.273 -9.698 -10.688 1.00 81.38 90 GLU A O 1
ATOM 687 N N . MET A 1 91 ? 14.472 -10.808 -12.446 1.00 77.88 91 MET A N 1
ATOM 688 C CA . MET A 1 91 ? 14.204 -9.598 -13.231 1.00 77.88 91 MET A CA 1
ATOM 689 C C . MET A 1 91 ? 13.041 -8.762 -12.672 1.00 77.88 91 MET A C 1
ATOM 691 O O . MET A 1 91 ? 12.985 -7.555 -12.901 1.00 77.88 91 MET A O 1
ATOM 695 N N . THR A 1 92 ? 12.116 -9.380 -11.934 1.00 83.38 92 THR A N 1
ATOM 696 C CA . THR A 1 92 ? 10.926 -8.735 -11.346 1.00 83.38 92 THR A CA 1
ATOM 697 C C . THR A 1 92 ? 11.008 -8.606 -9.822 1.00 83.38 92 THR A C 1
ATOM 699 O O . THR A 1 92 ? 9.991 -8.394 -9.155 1.00 83.38 92 THR A O 1
ATOM 702 N N . ALA A 1 93 ? 12.218 -8.669 -9.253 1.00 81.44 93 ALA A N 1
ATOM 703 C CA . ALA A 1 93 ? 12.449 -8.602 -7.809 1.00 81.44 93 ALA A CA 1
ATOM 704 C C . ALA A 1 93 ? 11.811 -7.359 -7.156 1.00 81.44 93 ALA A C 1
ATOM 706 O O . ALA A 1 93 ? 11.260 -7.452 -6.059 1.00 81.44 93 ALA A O 1
ATOM 707 N N . GLY A 1 94 ? 11.798 -6.218 -7.858 1.00 80.75 94 GLY A N 1
ATOM 708 C CA . GLY A 1 94 ? 11.137 -4.987 -7.411 1.00 80.75 94 GLY A CA 1
ATOM 709 C C . GLY A 1 94 ? 9.615 -5.121 -7.268 1.00 80.75 94 GLY A C 1
ATOM 710 O O . GLY A 1 94 ? 9.067 -4.763 -6.224 1.00 80.75 94 GLY A O 1
ATOM 711 N N . ILE A 1 95 ? 8.932 -5.695 -8.269 1.00 85.06 95 ILE A N 1
ATOM 712 C CA . ILE A 1 95 ? 7.494 -6.013 -8.186 1.00 85.06 95 ILE A CA 1
ATOM 713 C C . ILE A 1 95 ? 7.231 -6.938 -6.997 1.00 85.06 95 ILE A C 1
ATOM 715 O O . ILE A 1 95 ? 6.321 -6.673 -6.211 1.00 85.06 95 ILE A O 1
ATOM 719 N N . PHE A 1 96 ? 8.030 -7.997 -6.837 1.00 85.88 96 PHE A N 1
ATOM 720 C CA . PHE A 1 96 ? 7.837 -8.961 -5.754 1.00 85.88 96 PHE A CA 1
ATOM 721 C C . PHE A 1 96 ? 8.029 -8.328 -4.369 1.00 85.88 96 PHE A C 1
ATOM 723 O O . PHE A 1 96 ? 7.224 -8.553 -3.466 1.00 85.88 96 PHE A O 1
ATOM 730 N N . GLN A 1 97 ? 9.047 -7.482 -4.212 1.00 84.00 97 GLN A N 1
ATOM 731 C CA . GLN A 1 97 ? 9.314 -6.749 -2.976 1.00 84.00 97 GLN A CA 1
ATOM 732 C C . GLN A 1 97 ? 8.137 -5.842 -2.580 1.00 84.00 97 GLN A C 1
ATOM 734 O O . GLN A 1 97 ? 7.672 -5.897 -1.440 1.00 84.00 97 GLN A O 1
ATOM 739 N N . VAL A 1 98 ? 7.634 -5.017 -3.504 1.00 84.38 98 VAL A N 1
ATOM 740 C CA . VAL A 1 98 ? 6.523 -4.090 -3.212 1.00 84.38 98 VAL A CA 1
ATOM 741 C C . VAL A 1 98 ? 5.205 -4.845 -3.016 1.00 84.38 98 VAL A C 1
ATOM 743 O O . VAL A 1 98 ? 4.426 -4.499 -2.127 1.00 84.38 98 VAL A O 1
ATOM 746 N N . PHE A 1 99 ? 4.974 -5.919 -3.778 1.00 90.50 99 PHE A N 1
ATOM 747 C CA . PHE A 1 99 ? 3.841 -6.822 -3.569 1.00 90.50 99 PHE A CA 1
ATOM 748 C C . PHE A 1 99 ? 3.833 -7.391 -2.150 1.00 90.50 99 PHE A C 1
ATOM 750 O O . PHE A 1 99 ? 2.806 -7.340 -1.472 1.00 90.50 99 PHE A O 1
ATOM 757 N N . TRP A 1 100 ? 4.973 -7.912 -1.689 1.00 90.25 100 TRP A N 1
ATOM 758 C CA . TRP A 1 100 ? 5.087 -8.510 -0.362 1.00 90.25 100 TRP A CA 1
ATOM 759 C C . TRP A 1 100 ? 4.746 -7.508 0.742 1.00 90.25 100 TRP A C 1
ATOM 761 O O . TRP A 1 100 ? 4.027 -7.837 1.688 1.00 90.25 100 TRP A O 1
ATOM 771 N N . GLN A 1 101 ? 5.199 -6.265 0.580 1.00 87.56 101 GLN A N 1
ATOM 772 C CA . GLN A 1 101 ? 4.892 -5.169 1.487 1.00 87.56 101 GLN A CA 1
ATOM 773 C C . GLN A 1 101 ? 3.393 -4.855 1.534 1.00 87.56 101 GLN A C 1
ATOM 775 O O . GLN A 1 101 ? 2.790 -4.821 2.612 1.00 87.56 101 GLN A O 1
ATOM 780 N N . TRP A 1 102 ? 2.783 -4.653 0.363 1.00 93.56 102 TRP A N 1
ATOM 781 C CA . TRP A 1 102 ? 1.349 -4.401 0.240 1.00 93.56 102 TRP A CA 1
ATOM 782 C C . TRP A 1 102 ? 0.522 -5.543 0.839 1.00 93.56 102 TRP A C 1
ATOM 784 O O . TRP A 1 102 ? -0.436 -5.294 1.577 1.00 93.56 102 TRP A O 1
ATOM 794 N N . PHE A 1 103 ? 0.914 -6.789 0.569 1.00 94.56 103 PHE A N 1
ATOM 795 C CA . PHE A 1 103 ? 0.246 -7.979 1.076 1.00 94.56 103 PHE A CA 1
ATOM 796 C C . PHE A 1 103 ? 0.303 -8.044 2.605 1.00 94.56 103 PHE A C 1
ATOM 798 O O . PHE A 1 103 ? -0.739 -8.160 3.254 1.00 94.56 103 PHE A O 1
ATOM 805 N N . CYS A 1 104 ? 1.495 -7.906 3.19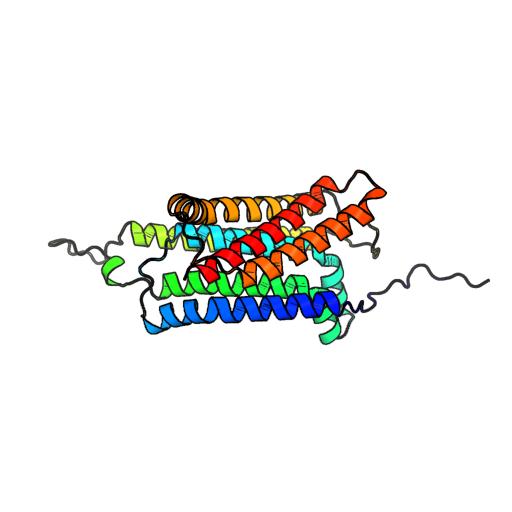4 1.00 90.31 104 CYS A N 1
ATOM 806 C CA . CYS A 1 104 ? 1.677 -7.950 4.644 1.00 90.31 104 CYS A CA 1
ATOM 807 C C . CYS A 1 104 ? 0.875 -6.858 5.366 1.00 90.31 104 CYS A C 1
ATOM 809 O O . CYS A 1 104 ? 0.236 -7.139 6.384 1.00 90.31 104 CYS A O 1
ATOM 811 N N . PHE A 1 105 ? 0.859 -5.630 4.838 1.00 90.31 105 PHE A N 1
ATOM 812 C CA . PHE A 1 105 ? 0.094 -4.540 5.444 1.00 90.31 105 PHE A CA 1
ATOM 813 C C . PHE A 1 105 ? -1.417 -4.728 5.283 1.00 90.31 105 PHE A C 1
ATOM 815 O O . PHE A 1 105 ? -2.177 -4.583 6.241 1.00 90.31 105 PHE A O 1
ATOM 822 N N . THR A 1 106 ? -1.872 -5.125 4.094 1.00 93.75 106 THR A N 1
ATOM 823 C CA . THR A 1 106 ? -3.294 -5.409 3.844 1.00 93.75 106 THR A CA 1
ATOM 824 C C . THR A 1 106 ? -3.792 -6.549 4.731 1.00 93.75 106 THR A C 1
ATOM 826 O O . THR A 1 106 ? -4.914 -6.490 5.238 1.00 93.75 106 THR A O 1
ATOM 829 N N . LEU A 1 107 ? -2.946 -7.546 5.011 1.00 94.88 107 LEU A N 1
ATOM 830 C CA . LEU A 1 107 ? -3.261 -8.622 5.946 1.00 94.88 107 LEU A CA 1
ATOM 831 C C . LEU A 1 107 ? -3.559 -8.096 7.359 1.00 94.88 107 LEU A C 1
ATOM 833 O O . LEU A 1 107 ? -4.472 -8.609 8.001 1.00 94.88 107 LEU A O 1
ATOM 837 N N . ILE A 1 108 ? -2.883 -7.043 7.832 1.00 93.50 108 ILE A N 1
ATOM 838 C CA . ILE A 1 108 ? -3.225 -6.398 9.115 1.00 93.50 108 ILE A CA 1
ATOM 839 C C . ILE A 1 108 ? -4.650 -5.865 9.071 1.00 93.50 108 ILE A C 1
ATOM 841 O O . ILE A 1 108 ? -5.403 -6.076 10.017 1.00 93.50 108 ILE A O 1
ATOM 845 N N . PHE A 1 109 ? -5.043 -5.201 7.983 1.00 95.31 109 PHE A N 1
ATOM 846 C CA . PHE A 1 109 ? -6.387 -4.644 7.868 1.00 95.31 109 PHE A CA 1
ATOM 847 C C . PHE A 1 109 ? -7.454 -5.753 7.808 1.00 95.31 109 PHE A C 1
ATOM 849 O O . PHE A 1 109 ? -8.488 -5.679 8.475 1.00 95.31 109 PHE A O 1
ATOM 856 N N . VAL A 1 110 ? -7.174 -6.848 7.097 1.00 96.56 110 VAL A N 1
ATOM 857 C CA . VAL A 1 110 ? -8.050 -8.030 7.091 1.00 96.56 110 VAL A CA 1
ATOM 858 C C . VAL A 1 110 ? -8.190 -8.614 8.500 1.00 96.56 110 VAL A C 1
ATOM 860 O O . VAL A 1 110 ? -9.308 -8.855 8.963 1.00 96.56 110 VAL A O 1
ATOM 863 N N . LEU A 1 111 ? -7.077 -8.790 9.218 1.00 94.94 111 LEU A N 1
ATOM 864 C CA . LEU A 1 111 ? -7.079 -9.261 10.604 1.00 94.94 111 LEU A CA 1
ATOM 865 C C . LEU A 1 111 ? -7.809 -8.277 11.534 1.00 94.94 111 LEU A C 1
ATOM 867 O O . LEU A 1 111 ? -8.544 -8.714 12.417 1.00 94.94 111 LEU A O 1
ATOM 871 N N . TYR A 1 112 ? -7.673 -6.969 11.310 1.00 94.94 112 TYR A N 1
ATOM 872 C CA . TYR A 1 112 ? -8.356 -5.918 12.064 1.00 94.94 112 TYR A CA 1
ATOM 873 C C . TYR A 1 112 ? -9.878 -6.043 11.968 1.00 94.94 112 TYR A C 1
ATOM 875 O O . TYR A 1 112 ? -10.549 -6.034 13.001 1.00 94.94 112 TYR A O 1
ATOM 883 N N . ILE A 1 113 ? -10.417 -6.211 10.754 1.00 95.69 113 ILE A N 1
ATOM 884 C CA . ILE A 1 113 ? -11.858 -6.404 10.531 1.00 95.69 113 ILE A CA 1
ATOM 885 C C . ILE A 1 113 ? -12.314 -7.745 11.116 1.00 95.69 113 ILE A C 1
ATOM 887 O O . ILE A 1 113 ? -13.348 -7.820 11.786 1.00 95.69 113 ILE A O 1
ATOM 891 N N . ARG A 1 114 ? -11.529 -8.810 10.912 1.00 95.94 114 ARG A N 1
ATOM 892 C CA . ARG A 1 114 ? -11.868 -10.164 11.372 1.00 95.94 114 ARG A CA 1
ATOM 893 C C . ARG A 1 114 ? -11.904 -10.295 12.895 1.00 95.94 114 ARG A C 1
ATOM 895 O O . ARG A 1 114 ? -12.751 -11.031 13.407 1.00 95.94 114 ARG A O 1
ATOM 902 N N . TYR A 1 115 ? -11.002 -9.612 13.593 1.00 94.94 115 TYR A N 1
ATOM 903 C CA . TYR A 1 115 ? -10.865 -9.629 15.053 1.00 94.94 115 TYR A CA 1
ATOM 904 C C . TYR A 1 115 ? -11.363 -8.341 15.714 1.00 94.94 115 TYR A C 1
ATOM 906 O O . TYR A 1 115 ? -11.010 -8.050 16.858 1.00 94.94 115 TYR A O 1
ATOM 914 N N . TYR A 1 116 ? -12.213 -7.578 15.018 1.00 94.56 116 TYR A N 1
ATOM 915 C CA . TYR A 1 116 ? -12.903 -6.450 15.628 1.00 94.56 116 TYR A CA 1
ATOM 916 C C . TYR A 1 116 ? -13.780 -6.963 16.784 1.00 94.56 116 TYR A C 1
ATOM 918 O O . TYR A 1 116 ? -14.597 -7.868 16.562 1.00 94.56 116 TYR A O 1
ATOM 926 N N . PRO A 1 117 ? -13.622 -6.433 18.010 1.00 91.00 117 PRO A N 1
ATOM 927 C CA . PRO A 1 117 ? -14.270 -6.974 19.201 1.00 91.00 117 PRO A CA 1
ATOM 928 C C . PRO A 1 117 ? -15.796 -6.859 19.114 1.00 91.00 117 PRO A C 1
ATOM 930 O O . PRO A 1 117 ? -16.337 -5.782 18.873 1.00 91.00 117 PRO A O 1
ATOM 933 N N . GLU A 1 118 ? -16.503 -7.968 19.347 1.00 87.62 118 GLU A N 1
ATOM 934 C CA . GLU A 1 118 ? -17.963 -8.044 19.170 1.00 87.62 118 GLU A CA 1
ATOM 935 C C . GLU A 1 118 ? -18.731 -7.071 20.062 1.00 87.62 118 GLU A C 1
ATOM 937 O O . GLU A 1 118 ? -19.656 -6.416 19.588 1.00 87.62 118 GLU A O 1
ATOM 942 N N . ARG A 1 119 ? -18.276 -6.882 21.306 1.00 87.69 119 ARG A N 1
ATOM 943 C CA . ARG A 1 119 ? -18.870 -5.922 22.249 1.00 87.69 119 ARG A CA 1
ATOM 944 C C . ARG A 1 119 ? -18.838 -4.464 21.771 1.00 87.69 119 ARG A C 1
ATOM 946 O O . ARG A 1 119 ? -19.573 -3.651 22.305 1.00 87.69 119 ARG A O 1
ATOM 953 N N . LEU A 1 120 ? -17.961 -4.122 20.820 1.00 88.88 120 LEU A N 1
ATOM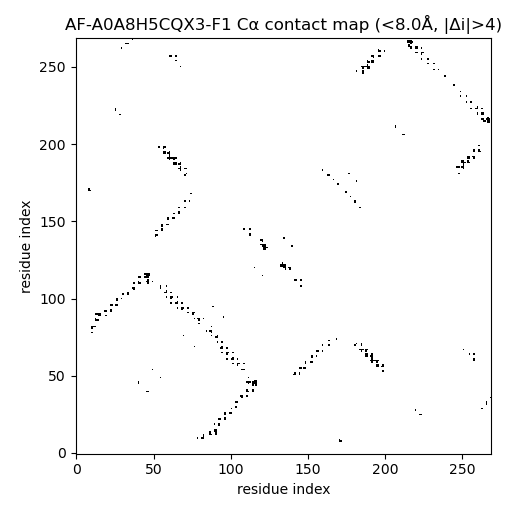 954 C CA . LEU A 1 120 ? -17.885 -2.776 20.237 1.00 88.88 120 LEU A CA 1
ATOM 955 C C . LEU A 1 120 ? -18.664 -2.669 18.919 1.00 88.88 120 LEU A C 1
ATOM 957 O O . LEU A 1 120 ? -18.864 -1.562 18.423 1.00 88.88 120 LEU A O 1
ATOM 961 N N . LYS A 1 121 ? -19.099 -3.792 18.328 1.00 89.62 121 LYS A N 1
ATOM 962 C CA . LYS A 1 121 ? -19.823 -3.797 17.044 1.00 89.62 121 LYS A CA 1
ATOM 963 C C . LYS A 1 121 ? -21.263 -3.336 17.185 1.00 89.62 121 LYS A C 1
ATOM 965 O O . LYS A 1 121 ? -21.772 -2.706 16.257 1.00 89.62 121 LYS A O 1
ATOM 970 N N . TYR A 1 122 ? -21.901 -3.690 18.297 1.00 89.19 122 TYR A N 1
ATOM 971 C CA . TYR A 1 122 ? -23.331 -3.514 18.493 1.00 89.19 122 TYR A CA 1
ATOM 972 C C . TYR A 1 122 ? -23.624 -2.698 19.744 1.00 89.19 122 TYR A C 1
ATOM 974 O O . TYR A 1 122 ? -22.987 -2.889 20.778 1.00 89.19 122 TYR A O 1
ATOM 982 N N . LEU A 1 123 ? -24.594 -1.795 19.629 1.00 86.19 123 LEU A N 1
ATOM 983 C CA . LEU A 1 123 ? -25.087 -1.007 20.748 1.00 86.19 123 LEU A CA 1
ATOM 984 C C . LEU A 1 123 ? -26.210 -1.782 21.444 1.00 86.19 123 LEU A C 1
ATOM 986 O O . LEU A 1 123 ? -27.182 -2.161 20.791 1.00 86.19 123 LEU A O 1
ATOM 990 N N . ASP A 1 124 ? -26.086 -1.993 22.754 1.00 82.12 124 ASP A N 1
ATOM 991 C CA . ASP A 1 124 ? -27.148 -2.592 23.565 1.00 82.12 124 ASP A CA 1
ATOM 992 C C . ASP A 1 124 ? -28.061 -1.481 24.104 1.00 82.12 124 ASP A C 1
ATOM 994 O O . ASP A 1 124 ? -27.680 -0.717 24.996 1.00 82.12 124 ASP A O 1
ATOM 998 N N . VAL A 1 125 ? -29.235 -1.319 23.488 1.00 82.12 125 VAL A N 1
ATOM 999 C CA . VAL A 1 125 ? -30.220 -0.294 23.861 1.00 82.12 125 VAL A CA 1
ATOM 1000 C C . VAL A 1 125 ? -31.356 -0.966 24.622 1.00 82.12 125 VAL A C 1
ATOM 1002 O O . VAL A 1 125 ? -32.178 -1.675 24.042 1.00 82.12 125 VAL A O 1
ATOM 1005 N N . TYR A 1 126 ? -31.427 -0.708 25.930 1.00 79.75 126 TYR A N 1
ATOM 1006 C CA . TYR A 1 126 ? -32.479 -1.250 26.788 1.00 79.75 126 TYR A CA 1
ATOM 1007 C C . TYR A 1 126 ? -33.871 -0.838 26.282 1.00 79.75 126 TYR A C 1
ATOM 1009 O O . TYR A 1 126 ? -34.160 0.349 26.131 1.00 79.75 126 TYR A O 1
ATOM 1017 N N . GLY A 1 127 ? -34.738 -1.822 26.030 1.00 77.50 127 GLY A N 1
ATOM 1018 C CA . GLY A 1 127 ? -36.104 -1.602 25.540 1.00 77.50 127 GLY A CA 1
ATOM 1019 C C . GLY A 1 127 ? -36.245 -1.487 24.017 1.00 77.50 127 GLY A C 1
ATOM 1020 O O . GLY A 1 127 ? -37.352 -1.247 23.539 1.00 77.50 127 GLY A O 1
ATOM 1021 N N . TYR A 1 128 ? -35.167 -1.676 23.252 1.00 77.19 128 TYR A N 1
ATOM 1022 C CA . TYR A 1 128 ? -35.222 -1.783 21.796 1.00 77.19 128 TYR A CA 1
ATOM 1023 C C . TYR A 1 128 ? -35.232 -3.260 21.373 1.00 77.19 128 TYR A C 1
ATOM 1025 O O . TYR A 1 128 ? -34.184 -3.893 21.271 1.00 77.19 128 TYR A O 1
ATOM 1033 N N . ASP A 1 129 ? -36.423 -3.813 21.136 1.00 72.44 129 ASP A N 1
ATOM 1034 C CA . ASP A 1 129 ? -36.592 -5.162 20.587 1.00 72.44 129 ASP A CA 1
ATOM 1035 C C . ASP A 1 129 ? -36.764 -5.070 19.064 1.00 72.44 129 ASP A C 1
ATOM 1037 O O . ASP A 1 129 ? -37.826 -4.717 18.547 1.00 72.44 129 ASP A O 1
ATOM 1041 N N . SER A 1 130 ? -35.676 -5.294 18.332 1.00 73.38 130 SER A N 1
ATOM 1042 C CA . SER A 1 130 ? -35.669 -5.300 16.871 1.00 73.38 130 SER A CA 1
ATOM 1043 C C . SER A 1 130 ? -34.910 -6.507 16.363 1.00 73.38 130 SER A C 1
ATOM 1045 O O . SER A 1 130 ? -33.860 -6.875 16.882 1.00 73.38 130 SER A O 1
ATOM 1047 N N . SER A 1 131 ? -35.413 -7.072 15.268 1.00 74.81 131 SER A N 1
ATOM 1048 C CA . SER A 1 131 ? -34.801 -8.206 14.566 1.00 74.81 131 SER A CA 1
ATOM 1049 C C . SER A 1 131 ? -33.375 -7.948 14.049 1.00 74.81 131 SER A C 1
ATOM 1051 O O . SER A 1 131 ? -32.691 -8.895 13.665 1.00 74.81 131 SER A O 1
ATOM 1053 N N . GLN A 1 132 ? -32.918 -6.689 14.012 1.00 78.94 132 GLN A N 1
ATOM 1054 C CA . GLN A 1 132 ? -31.599 -6.300 13.508 1.00 78.94 132 GLN A CA 1
ATOM 1055 C C . GLN A 1 132 ? -30.800 -5.576 14.605 1.00 78.94 132 GLN A C 1
ATOM 1057 O O . GLN A 1 132 ? -31.242 -4.522 15.073 1.00 78.94 132 GLN A O 1
ATOM 1062 N N . PRO A 1 133 ? -29.613 -6.079 14.998 1.00 79.88 133 PRO A N 1
ATOM 1063 C CA . PRO A 1 133 ? -28.784 -5.415 15.999 1.00 79.88 133 PRO A CA 1
ATOM 1064 C C . PRO A 1 133 ? -28.255 -4.070 15.470 1.00 79.88 133 PRO A C 1
ATOM 1066 O O . PRO A 1 133 ? -27.714 -3.998 14.360 1.00 79.88 133 PRO A O 1
ATOM 1069 N N . LEU A 1 134 ? -28.380 -2.998 16.264 1.00 86.81 134 LEU A N 1
ATOM 1070 C CA . LEU A 1 134 ? -27.847 -1.677 15.905 1.00 86.81 134 LEU A CA 1
ATOM 1071 C C . LEU A 1 134 ? -26.324 -1.707 15.907 1.00 86.81 134 LEU A C 1
ATOM 1073 O O . LEU A 1 134 ? -25.704 -2.075 16.899 1.00 86.81 134 LEU A O 1
ATOM 1077 N N . LYS A 1 135 ? -25.715 -1.264 14.806 1.00 90.00 135 LYS A N 1
ATOM 1078 C CA . LYS A 1 135 ? -24.259 -1.149 14.681 1.00 90.00 135 LYS A CA 1
ATOM 1079 C C . LYS A 1 135 ? -23.761 0.177 15.246 1.00 90.00 135 LYS A C 1
ATOM 1081 O O . LYS A 1 135 ? -24.331 1.221 14.934 1.00 90.00 135 LYS A O 1
ATOM 1086 N N . THR A 1 136 ? -22.653 0.141 15.973 1.00 92.00 136 THR A N 1
ATOM 1087 C CA . THR A 1 136 ? -21.950 1.338 16.461 1.00 92.00 136 THR A CA 1
ATOM 1088 C C . THR A 1 136 ? -21.384 2.158 15.293 1.00 92.00 136 THR A C 1
ATOM 1090 O O . THR A 1 136 ? -20.966 1.586 14.281 1.00 92.00 136 THR A O 1
ATOM 1093 N N . SER A 1 137 ? -21.309 3.488 15.432 1.00 92.31 137 SER A N 1
ATOM 1094 C CA . SER A 1 137 ? -20.702 4.386 14.430 1.00 92.31 137 SER A CA 1
ATOM 1095 C C . SER A 1 137 ? -19.265 3.994 14.081 1.00 92.31 137 SER A C 1
ATOM 1097 O O . SER A 1 137 ? -18.887 4.013 12.913 1.00 92.31 137 SER A O 1
ATOM 1099 N N . ASP A 1 138 ? -18.485 3.569 15.075 1.00 91.44 138 ASP A N 1
ATOM 1100 C CA . ASP A 1 138 ? -17.078 3.194 14.901 1.00 91.44 138 ASP A CA 1
ATOM 1101 C C . ASP A 1 138 ? -16.925 1.946 14.030 1.00 91.44 138 ASP A C 1
ATOM 1103 O O . ASP A 1 138 ? -16.045 1.871 13.171 1.00 91.44 138 ASP A O 1
ATOM 1107 N N . TRP A 1 139 ? -17.821 0.975 14.214 1.00 94.19 139 TRP A N 1
ATOM 1108 C CA . TRP A 1 139 ? -17.858 -0.229 13.395 1.00 94.19 139 TRP A CA 1
ATOM 1109 C C . TRP A 1 139 ? -18.297 0.082 11.960 1.00 94.19 139 TRP A C 1
ATOM 1111 O O . TRP A 1 139 ? -17.711 -0.429 11.006 1.00 94.19 139 TRP A O 1
ATOM 1121 N N . GLN A 1 140 ? -19.284 0.965 11.784 1.00 94.62 140 GLN A N 1
ATOM 1122 C CA . GLN A 1 140 ? -19.695 1.423 10.455 1.00 94.62 140 GLN A CA 1
ATOM 1123 C C . GLN A 1 140 ? -18.563 2.166 9.737 1.00 94.62 140 GLN A C 1
ATOM 1125 O O . GLN A 1 140 ? -18.324 1.917 8.556 1.00 94.62 140 GLN A O 1
ATOM 1130 N N . PHE A 1 141 ? -17.831 3.024 10.449 1.00 95.75 141 PHE A N 1
ATOM 1131 C CA . PHE A 1 141 ? -16.677 3.735 9.910 1.00 95.75 141 PHE A CA 1
ATOM 1132 C C . PHE A 1 141 ? -15.552 2.772 9.510 1.00 95.75 141 PHE A C 1
ATOM 1134 O O . PHE A 1 141 ? -15.037 2.857 8.397 1.00 95.75 141 PHE A O 1
ATOM 1141 N N . ALA A 1 142 ? -15.231 1.789 10.356 1.00 95.75 142 ALA A N 1
ATOM 1142 C CA . ALA A 1 142 ? -14.268 0.735 10.036 1.00 95.75 142 ALA A CA 1
ATOM 1143 C C . ALA A 1 142 ? -14.662 -0.067 8.782 1.00 95.75 142 ALA A C 1
ATOM 1145 O O . ALA A 1 142 ? -13.828 -0.304 7.904 1.00 95.75 142 ALA A O 1
ATOM 1146 N N . GLN A 1 143 ? -15.938 -0.445 8.668 1.00 96.00 143 GLN A N 1
ATOM 1147 C CA . GLN A 1 143 ? -16.473 -1.145 7.500 1.00 96.00 143 GLN A CA 1
ATOM 1148 C C . GLN A 1 143 ? -16.387 -0.277 6.235 1.00 96.00 143 GLN A C 1
ATOM 1150 O O . GLN A 1 143 ? -16.009 -0.773 5.174 1.00 96.00 143 GLN A O 1
ATOM 1155 N N . PHE A 1 144 ? -16.719 1.012 6.340 1.00 97.12 144 PHE A N 1
ATOM 1156 C CA . PHE A 1 144 ? -16.604 1.967 5.241 1.00 97.12 144 PHE A CA 1
ATOM 1157 C C . PHE A 1 144 ? -15.156 2.077 4.755 1.00 97.12 144 PHE A C 1
ATOM 1159 O O . PHE A 1 144 ? -14.905 1.910 3.563 1.00 97.12 144 PHE A O 1
ATOM 1166 N N . CYS A 1 145 ? -14.197 2.255 5.667 1.00 97.75 145 CYS A N 1
ATOM 1167 C CA . CYS A 1 145 ? -12.771 2.262 5.344 1.00 97.75 145 CYS A CA 1
ATOM 1168 C C . CYS A 1 145 ? -12.346 0.990 4.590 1.00 97.75 145 CYS A C 1
ATOM 1170 O O . CYS A 1 145 ? -11.673 1.086 3.567 1.00 97.75 145 CYS A O 1
ATOM 1172 N N . ALA A 1 146 ? -12.777 -0.193 5.035 1.00 96.94 146 ALA A N 1
ATOM 1173 C CA . ALA A 1 146 ? -12.438 -1.451 4.366 1.00 96.94 146 ALA A CA 1
ATOM 1174 C C . ALA A 1 146 ? -12.993 -1.526 2.930 1.00 96.94 146 ALA A C 1
ATOM 1176 O O . ALA A 1 146 ? -12.277 -1.919 2.007 1.00 96.94 146 ALA A O 1
ATOM 1177 N N . TRP A 1 147 ? -14.245 -1.108 2.720 1.00 97.94 147 TRP A N 1
ATOM 1178 C CA . TRP A 1 147 ? -14.850 -1.068 1.386 1.00 97.94 147 TRP A CA 1
ATOM 1179 C C . TRP A 1 147 ? -14.182 -0.051 0.463 1.00 97.94 147 TRP A C 1
ATOM 1181 O O . TRP A 1 147 ? -13.974 -0.354 -0.711 1.00 97.94 147 TRP A O 1
ATOM 1191 N N . VAL A 1 148 ? -13.807 1.121 0.980 1.00 98.25 148 VAL A N 1
ATOM 1192 C CA . VAL A 1 148 ? -13.064 2.129 0.211 1.00 98.25 148 VAL A CA 1
ATOM 1193 C C . VAL A 1 148 ? -11.696 1.589 -0.203 1.00 98.25 148 VAL A C 1
ATOM 1195 O O . VAL A 1 148 ? -11.346 1.702 -1.375 1.00 98.25 148 VAL A O 1
ATOM 1198 N N . THR A 1 149 ? -10.952 0.942 0.701 1.00 97.56 149 THR A N 1
ATOM 1199 C CA . THR A 1 149 ? -9.672 0.294 0.362 1.00 97.56 149 THR A CA 1
ATOM 1200 C C . THR A 1 149 ? -9.842 -0.746 -0.741 1.00 97.56 149 THR A C 1
ATOM 1202 O O . THR A 1 149 ? -9.089 -0.739 -1.716 1.00 97.56 149 THR A O 1
ATOM 1205 N N . PHE A 1 150 ? -10.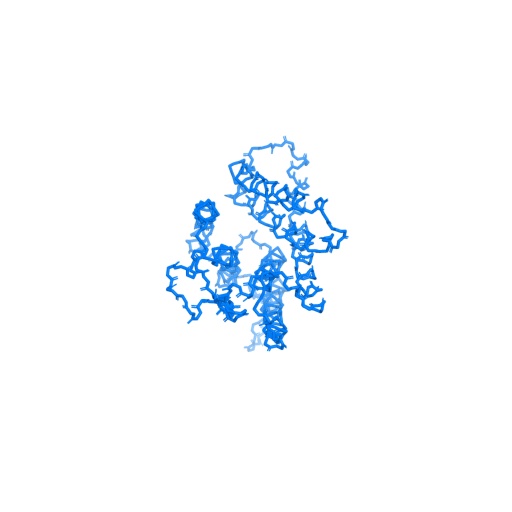833 -1.632 -0.612 1.00 97.88 150 PHE A N 1
ATOM 1206 C CA . PHE A 1 1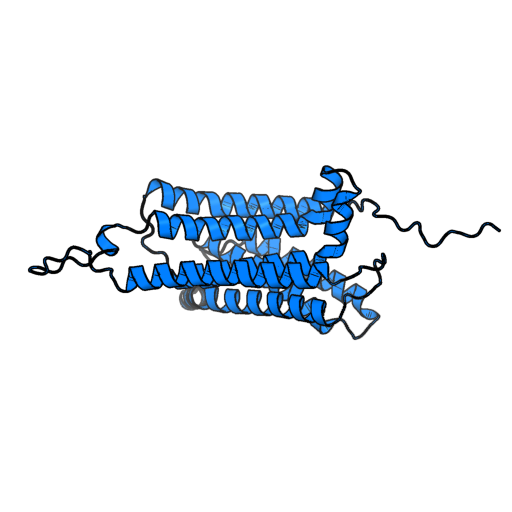50 ? -11.095 -2.663 -1.614 1.00 97.88 150 PHE A CA 1
ATOM 1207 C C . PHE A 1 150 ? -11.475 -2.051 -2.969 1.00 97.88 150 PHE A C 1
ATOM 1209 O O . PHE A 1 150 ? -10.893 -2.407 -3.993 1.00 97.88 150 PHE A O 1
ATOM 1216 N N . GLY A 1 151 ? -12.396 -1.083 -2.972 1.00 98.19 151 GLY A N 1
ATOM 1217 C CA . GLY A 1 151 ? -12.810 -0.366 -4.176 1.00 98.19 151 GLY A CA 1
ATOM 1218 C C . GLY A 1 151 ? -11.647 0.359 -4.853 1.00 98.19 151 GLY A C 1
ATOM 1219 O O . GLY A 1 151 ? -11.483 0.240 -6.064 1.00 98.19 151 GLY A O 1
ATOM 1220 N N . HIS A 1 152 ? -10.793 1.035 -4.080 1.00 97.69 152 HIS A N 1
ATOM 1221 C CA . HIS A 1 152 ? -9.579 1.681 -4.580 1.00 97.69 152 HIS A CA 1
ATOM 1222 C C . HIS A 1 152 ? -8.624 0.675 -5.232 1.00 97.69 152 HIS A C 1
ATOM 1224 O O . HIS A 1 152 ? -8.161 0.918 -6.346 1.00 97.69 152 HIS A O 1
ATOM 1230 N N . PHE A 1 153 ? -8.344 -0.461 -4.580 1.00 97.62 153 PHE A N 1
ATOM 1231 C CA . PHE A 1 153 ? -7.462 -1.499 -5.126 1.00 97.62 153 PHE A CA 1
ATOM 1232 C C . PHE A 1 153 ? -7.994 -2.072 -6.446 1.00 97.62 153 PHE A C 1
ATOM 1234 O O . PHE A 1 153 ? -7.242 -2.189 -7.412 1.00 97.62 153 PHE A O 1
ATOM 1241 N N . VAL A 1 154 ? -9.293 -2.379 -6.509 1.00 98.19 154 VAL A N 1
ATOM 1242 C CA . VAL A 1 154 ? -9.933 -2.900 -7.725 1.00 98.19 154 VAL A CA 1
ATOM 1243 C C . VAL A 1 154 ? -9.923 -1.853 -8.838 1.00 98.19 154 VAL A C 1
ATOM 1245 O O . VAL A 1 154 ? -9.533 -2.165 -9.959 1.00 98.19 154 VAL A O 1
ATOM 1248 N N . PHE A 1 155 ? -10.306 -0.610 -8.542 1.00 97.75 155 PHE A N 1
ATOM 1249 C CA . PHE A 1 155 ? -10.326 0.473 -9.526 1.00 97.75 155 PHE A CA 1
ATOM 1250 C C . PHE A 1 155 ? -8.933 0.749 -10.106 1.00 97.75 155 PHE A C 1
ATOM 1252 O O . PHE A 1 155 ? -8.764 0.759 -11.325 1.00 97.75 155 PHE A O 1
ATOM 1259 N N . SER A 1 156 ? -7.927 0.920 -9.244 1.00 96.62 156 SER A N 1
ATOM 1260 C CA . SER A 1 156 ? -6.539 1.163 -9.664 1.00 96.62 156 SER A CA 1
ATOM 1261 C C . SER A 1 156 ? -5.954 -0.015 -10.448 1.00 96.62 156 SER A C 1
ATOM 1263 O O . SER A 1 156 ? -5.277 0.203 -11.454 1.00 96.62 156 SER A O 1
ATOM 1265 N N . GLY A 1 157 ? -6.273 -1.253 -10.062 1.00 95.94 157 GLY A N 1
ATOM 1266 C CA . GLY A 1 157 ? -5.882 -2.451 -10.801 1.00 95.94 157 GLY A CA 1
ATOM 1267 C C . GLY A 1 157 ? -6.515 -2.532 -12.186 1.00 95.94 157 GLY A C 1
ATOM 1268 O O . GLY A 1 157 ? -5.805 -2.719 -13.171 1.00 95.94 157 GLY A O 1
ATOM 1269 N N . LEU A 1 158 ? -7.832 -2.332 -12.292 1.00 96.62 158 LEU A N 1
ATOM 1270 C CA . LEU A 1 158 ? -8.539 -2.343 -13.578 1.00 96.62 158 LEU A CA 1
ATOM 1271 C C . LEU A 1 158 ? -8.034 -1.245 -14.518 1.00 96.62 158 LEU A C 1
ATOM 1273 O O . LEU A 1 158 ? -7.790 -1.523 -15.690 1.00 96.62 158 LEU A O 1
ATOM 1277 N N . ALA A 1 159 ? -7.831 -0.027 -14.010 1.00 95.12 159 ALA A N 1
ATOM 1278 C CA . ALA A 1 159 ? -7.274 1.076 -14.788 1.00 95.12 159 ALA A CA 1
ATOM 1279 C C . ALA A 1 159 ? -5.853 0.757 -15.279 1.00 95.12 159 ALA A C 1
ATOM 1281 O O . ALA A 1 159 ? -5.566 0.901 -16.466 1.00 95.12 159 ALA A O 1
ATOM 1282 N N . THR A 1 160 ? -4.990 0.243 -14.397 1.00 93.19 160 THR A N 1
ATOM 1283 C CA . THR A 1 160 ? -3.619 -0.152 -14.753 1.00 93.19 160 THR A CA 1
ATOM 1284 C C . THR A 1 160 ? -3.624 -1.239 -15.823 1.00 93.19 160 THR A C 1
ATOM 1286 O O . THR A 1 160 ? -2.995 -1.077 -16.864 1.00 93.19 160 THR A O 1
ATOM 1289 N N . LEU A 1 161 ? -4.379 -2.322 -15.621 1.00 91.94 161 LEU A N 1
ATOM 1290 C CA . LEU A 1 161 ? -4.481 -3.417 -16.586 1.00 91.94 161 LEU A CA 1
ATOM 1291 C C . LEU A 1 161 ? -5.046 -2.944 -17.928 1.00 91.94 161 LEU A C 1
ATOM 1293 O O . LEU A 1 161 ? -4.530 -3.345 -18.969 1.00 91.94 161 LEU A O 1
ATOM 1297 N N . TYR A 1 162 ? -6.069 -2.088 -17.926 1.00 92.12 162 TYR A N 1
ATOM 1298 C CA . TYR A 1 162 ? -6.619 -1.508 -19.150 1.00 92.12 162 TYR A CA 1
ATOM 1299 C C . TYR A 1 162 ? -5.542 -0.745 -19.931 1.00 92.12 162 TYR A C 1
ATOM 1301 O O . TYR A 1 162 ? -5.291 -1.068 -21.093 1.00 92.12 162 TYR A O 1
ATOM 1309 N N . LEU A 1 163 ? -4.832 0.181 -19.278 1.00 89.81 163 LEU A N 1
ATOM 1310 C CA . LEU A 1 163 ? -3.751 0.947 -19.904 1.00 89.81 163 LEU A CA 1
ATOM 1311 C C . LEU A 1 163 ? -2.644 0.025 -20.431 1.00 89.81 163 LEU A C 1
ATOM 1313 O O . LEU A 1 163 ? -2.260 0.117 -21.595 1.00 89.81 163 LEU A O 1
ATOM 1317 N N . MET A 1 164 ? -2.197 -0.936 -19.624 1.00 84.69 164 MET A N 1
ATOM 1318 C CA . MET A 1 164 ? -1.147 -1.886 -19.998 1.00 84.69 164 MET A CA 1
ATOM 1319 C C . MET A 1 164 ? -1.505 -2.756 -21.212 1.00 84.69 164 MET A C 1
ATOM 1321 O O . MET A 1 164 ? -0.632 -3.089 -22.020 1.00 84.69 164 MET A O 1
ATOM 1325 N N . ASN A 1 165 ? -2.777 -3.136 -21.359 1.00 82.06 165 ASN A N 1
ATOM 1326 C CA . ASN A 1 165 ? -3.248 -3.920 -22.503 1.00 82.06 165 ASN A CA 1
ATOM 1327 C C . ASN A 1 165 ? -3.334 -3.094 -23.791 1.00 82.06 165 ASN A C 1
ATOM 1329 O O . ASN A 1 165 ? -3.147 -3.647 -24.871 1.00 82.06 165 ASN A O 1
ATOM 1333 N N . THR A 1 166 ? -3.561 -1.783 -23.695 1.00 79.94 166 THR A N 1
ATOM 1334 C CA . THR A 1 166 ? -3.606 -0.893 -24.870 1.00 79.94 166 THR A CA 1
ATOM 1335 C C . THR A 1 166 ? -2.227 -0.515 -25.414 1.00 79.94 166 THR A C 1
ATOM 1337 O O . THR A 1 166 ? -2.113 -0.049 -26.546 1.00 79.94 166 THR A O 1
ATOM 1340 N N . VAL A 1 167 ? -1.163 -0.746 -24.641 1.00 72.44 167 VAL A N 1
ATOM 1341 C CA . VAL A 1 167 ? 0.207 -0.399 -25.030 1.00 72.44 167 VAL A CA 1
ATOM 1342 C C . VAL A 1 167 ? 0.826 -1.536 -25.845 1.00 72.44 167 VAL A C 1
ATOM 1344 O O . VAL A 1 167 ? 1.172 -2.604 -25.316 1.00 72.44 167 VAL A O 1
ATOM 1347 N N . VAL A 1 168 ? 1.018 -1.282 -27.142 1.00 63.50 168 VAL A N 1
ATOM 1348 C CA . VAL A 1 168 ? 1.950 -2.046 -27.978 1.00 63.50 168 VAL A CA 1
ATOM 1349 C C . VAL A 1 168 ? 3.351 -1.616 -27.562 1.00 63.50 168 VAL A C 1
ATOM 1351 O O . VAL A 1 168 ? 3.816 -0.542 -27.929 1.00 63.50 168 VAL A O 1
ATOM 1354 N N . LEU A 1 169 ? 4.004 -2.430 -26.735 1.00 60.72 169 LEU A N 1
ATOM 1355 C CA . LEU A 1 169 ? 5.422 -2.246 -26.456 1.00 60.72 169 LEU A CA 1
ATOM 1356 C C . LEU A 1 169 ? 6.170 -2.643 -27.728 1.00 60.72 169 LEU A C 1
ATOM 1358 O O . LEU A 1 169 ? 6.331 -3.832 -28.003 1.00 60.72 169 LEU A O 1
ATOM 1362 N N . THR A 1 170 ? 6.598 -1.667 -28.524 1.00 50.94 170 THR A N 1
ATOM 1363 C CA . THR A 1 170 ? 7.719 -1.890 -29.434 1.00 50.94 170 THR A CA 1
ATOM 1364 C C . THR A 1 170 ? 8.914 -2.323 -28.575 1.00 50.94 170 THR A C 1
ATOM 1366 O O . THR A 1 170 ? 9.162 -1.711 -27.533 1.00 50.94 170 THR A O 1
ATOM 1369 N N . PRO A 1 171 ? 9.609 -3.417 -28.925 1.00 46.69 171 PRO A N 1
ATOM 1370 C CA . PRO A 1 171 ? 10.656 -3.969 -28.081 1.00 46.69 171 PRO A CA 1
ATOM 1371 C C . PRO A 1 171 ? 11.879 -3.056 -28.156 1.00 46.69 171 PRO A C 1
ATOM 1373 O O . PRO A 1 171 ? 12.674 -3.132 -29.085 1.00 46.69 171 PRO A O 1
ATOM 1376 N N . GLY A 1 172 ? 12.009 -2.157 -27.187 1.00 49.56 172 GLY A N 1
ATOM 1377 C CA . GLY A 1 172 ? 13.161 -1.281 -27.072 1.00 49.56 172 GLY A CA 1
ATOM 1378 C C . GLY A 1 172 ? 13.350 -0.825 -25.627 1.00 49.56 172 GLY A C 1
ATOM 1379 O O . GLY A 1 172 ? 12.462 -0.176 -25.080 1.00 49.56 172 GLY A O 1
ATOM 1380 N N . PRO A 1 173 ? 14.511 -1.086 -25.000 1.00 45.47 173 PRO A N 1
ATOM 1381 C CA . PRO A 1 173 ? 14.883 -0.513 -23.700 1.00 45.47 173 PRO A CA 1
ATOM 1382 C C . PRO A 1 173 ? 14.905 1.026 -23.686 1.00 45.47 173 PRO A C 1
ATOM 1384 O O . PRO A 1 173 ? 14.978 1.642 -22.627 1.00 45.47 173 PRO A O 1
ATOM 1387 N N . THR A 1 174 ? 14.889 1.640 -24.870 1.00 49.53 174 THR A N 1
ATOM 1388 C CA . THR A 1 174 ? 15.001 3.079 -25.119 1.00 49.53 174 THR A CA 1
ATOM 1389 C C . THR A 1 174 ? 13.699 3.712 -25.601 1.00 49.53 174 THR A C 1
ATOM 1391 O O . THR A 1 174 ? 13.668 4.923 -25.809 1.00 49.53 174 THR A O 1
ATOM 1394 N N . THR A 1 175 ? 12.629 2.935 -25.802 1.00 54.16 175 THR A N 1
ATOM 1395 C CA . THR A 1 175 ? 11.356 3.492 -26.267 1.00 54.16 175 THR A CA 1
ATOM 1396 C C . THR A 1 175 ? 10.584 4.034 -25.063 1.00 54.16 175 THR A C 1
ATOM 1398 O O . THR A 1 175 ? 10.231 3.257 -24.172 1.00 54.16 175 THR A O 1
ATOM 1401 N N . PRO A 1 176 ? 10.345 5.355 -24.981 1.00 62.03 176 PRO A N 1
ATOM 1402 C CA . PRO A 1 176 ? 9.625 5.932 -23.856 1.00 62.03 176 PRO A CA 1
ATOM 1403 C C . PRO A 1 176 ? 8.203 5.364 -23.789 1.00 62.03 176 PRO A C 1
ATOM 1405 O O . PRO A 1 176 ? 7.555 5.149 -24.817 1.00 62.03 176 PRO A O 1
ATOM 1408 N N . LEU A 1 177 ? 7.722 5.108 -22.568 1.00 68.31 177 LEU A N 1
ATOM 1409 C CA . LEU A 1 177 ? 6.325 4.741 -22.344 1.00 68.31 177 LEU A CA 1
ATOM 1410 C C . LEU A 1 177 ? 5.416 5.843 -22.912 1.00 68.31 177 LEU A C 1
ATOM 1412 O O . LEU A 1 177 ? 5.761 7.019 -22.791 1.00 68.31 177 LEU A O 1
ATOM 1416 N N . PRO A 1 178 ? 4.242 5.499 -23.471 1.00 78.94 178 PRO A N 1
ATOM 1417 C CA . PRO A 1 178 ? 3.279 6.504 -23.902 1.00 78.94 178 PRO A CA 1
ATOM 1418 C C . PRO A 1 178 ? 2.925 7.472 -22.765 1.00 78.94 178 PRO A C 1
ATOM 1420 O O . PRO A 1 178 ? 2.703 7.035 -21.632 1.00 78.94 178 PRO A O 1
ATOM 1423 N N . ASP A 1 179 ? 2.798 8.763 -23.078 1.00 81.31 179 ASP A N 1
ATOM 1424 C CA . ASP A 1 179 ? 2.615 9.842 -22.091 1.00 81.31 179 ASP A CA 1
ATOM 1425 C C . ASP A 1 179 ? 1.493 9.565 -21.078 1.00 81.31 179 ASP A C 1
ATOM 1427 O O . ASP A 1 179 ? 1.634 9.812 -19.882 1.00 81.31 179 ASP A O 1
ATOM 1431 N N . HIS A 1 180 ? 0.374 8.996 -21.536 1.00 82.94 180 HIS A N 1
ATOM 1432 C CA . HIS A 1 180 ? -0.776 8.684 -20.685 1.00 82.94 180 HIS A CA 1
ATOM 1433 C C . HIS A 1 180 ? -0.477 7.596 -19.639 1.00 82.94 180 HIS A C 1
ATOM 1435 O O . HIS A 1 180 ? -1.030 7.626 -18.539 1.00 82.94 180 HIS A O 1
ATOM 1441 N N . VAL A 1 181 ? 0.408 6.648 -19.956 1.00 85.19 181 VAL A N 1
ATOM 1442 C CA . VAL A 1 181 ? 0.850 5.608 -19.023 1.00 85.19 181 VAL A CA 1
ATOM 1443 C C . VAL A 1 181 ? 1.804 6.190 -17.995 1.00 85.19 181 VAL A C 1
ATOM 1445 O O . VAL A 1 181 ? 1.684 5.900 -16.806 1.00 85.19 181 VAL A O 1
ATOM 1448 N N . GLN A 1 182 ? 2.740 7.024 -18.447 1.00 82.62 182 GLN A N 1
ATOM 1449 C CA . GLN A 1 182 ? 3.683 7.682 -17.554 1.00 82.62 182 GLN A CA 1
ATOM 1450 C C . GLN A 1 182 ? 2.951 8.614 -16.581 1.00 82.62 182 GLN A C 1
ATOM 1452 O O . GLN A 1 182 ? 3.239 8.600 -15.387 1.00 82.62 182 GLN A O 1
ATOM 1457 N N . LEU A 1 183 ? 1.943 9.351 -17.057 1.00 85.81 183 LEU A N 1
ATOM 1458 C CA . LEU A 1 183 ? 1.092 10.185 -16.211 1.00 85.81 183 LEU A CA 1
ATOM 1459 C C . LEU A 1 183 ? 0.338 9.357 -15.160 1.00 85.81 183 LEU A C 1
ATOM 1461 O O . LEU A 1 183 ? 0.274 9.760 -13.998 1.00 85.81 183 LEU A O 1
ATOM 1465 N N . TRP A 1 184 ? -0.206 8.198 -15.545 1.00 89.06 184 TRP A N 1
ATOM 1466 C CA . TRP A 1 184 ? -0.863 7.277 -14.614 1.00 89.06 184 TRP A CA 1
ATOM 1467 C C . TRP A 1 184 ? 0.102 6.754 -13.543 1.00 89.06 184 TRP A C 1
ATOM 1469 O O . TRP A 1 184 ? -0.224 6.796 -12.356 1.00 89.06 184 TRP A O 1
ATOM 1479 N N . ALA A 1 185 ? 1.307 6.337 -13.942 1.00 83.75 185 ALA A N 1
ATOM 1480 C CA . ALA A 1 185 ? 2.361 5.911 -13.024 1.00 83.75 185 ALA A CA 1
ATOM 1481 C C . ALA A 1 185 ? 2.713 7.025 -12.024 1.00 83.75 185 ALA A C 1
ATOM 1483 O O . ALA A 1 185 ? 2.668 6.828 -10.811 1.00 83.75 185 ALA A O 1
ATOM 1484 N N . THR A 1 186 ? 2.968 8.242 -12.512 1.00 79.69 186 THR A N 1
ATOM 1485 C CA . THR A 1 186 ? 3.265 9.392 -11.650 1.00 79.69 186 THR A CA 1
ATOM 1486 C C . THR A 1 186 ? 2.113 9.709 -10.704 1.00 79.69 186 THR A C 1
ATOM 1488 O O . THR A 1 186 ? 2.359 9.989 -9.532 1.00 79.69 186 THR A O 1
ATOM 1491 N N . PHE A 1 187 ? 0.865 9.651 -11.169 1.00 86.62 187 PHE A N 1
ATOM 1492 C CA . PHE A 1 187 ? -0.301 9.868 -10.317 1.00 86.62 187 PHE A CA 1
ATOM 1493 C C . PHE A 1 187 ? -0.371 8.840 -9.178 1.00 86.62 187 PHE A C 1
ATOM 1495 O O . PHE A 1 187 ? -0.542 9.217 -8.015 1.00 86.62 187 PHE A O 1
ATOM 1502 N N . LEU A 1 188 ? -0.185 7.554 -9.487 1.00 85.62 188 LEU A N 1
ATOM 1503 C CA . LEU A 1 188 ? -0.146 6.483 -8.489 1.00 85.62 188 LEU A CA 1
ATOM 1504 C C . LEU A 1 188 ? 1.019 6.656 -7.505 1.00 85.62 188 LEU A C 1
ATOM 1506 O O . LEU A 1 188 ? 0.813 6.567 -6.297 1.00 85.62 188 LEU A O 1
ATOM 1510 N N . GLY A 1 189 ? 2.217 6.981 -7.993 1.00 81.25 189 GLY A N 1
ATOM 1511 C CA . GLY A 1 189 ? 3.377 7.238 -7.140 1.00 81.25 189 GLY A CA 1
ATOM 1512 C C . GLY A 1 189 ? 3.155 8.432 -6.205 1.00 81.25 189 GLY A C 1
ATOM 1513 O O . GLY A 1 189 ? 3.245 8.302 -4.987 1.00 81.25 189 GLY A O 1
ATOM 1514 N N . VAL A 1 190 ? 2.788 9.602 -6.738 1.00 79.50 190 VAL A N 1
ATOM 1515 C CA . VAL A 1 190 ? 2.581 10.821 -5.932 1.00 79.50 190 VAL A CA 1
ATOM 1516 C C . VAL A 1 190 ? 1.452 10.641 -4.915 1.00 79.50 190 VAL A C 1
ATOM 1518 O O . VAL A 1 190 ? 1.604 11.035 -3.757 1.00 79.50 190 VAL A O 1
ATOM 1521 N N . SER A 1 191 ? 0.336 10.022 -5.312 1.00 83.06 191 SER A N 1
ATOM 1522 C CA . SER A 1 191 ? -0.764 9.729 -4.384 1.00 83.06 191 SER A CA 1
ATOM 1523 C C . SER A 1 191 ? -0.334 8.760 -3.283 1.00 83.06 191 SER A C 1
ATOM 1525 O O . SER A 1 191 ? -0.629 9.015 -2.115 1.00 83.06 191 SER A O 1
ATOM 1527 N N . SER A 1 192 ? 0.438 7.722 -3.619 1.00 85.25 192 SER A N 1
ATOM 1528 C CA . SER A 1 192 ? 1.033 6.794 -2.655 1.00 85.25 192 SER A CA 1
ATOM 1529 C C . SER A 1 192 ? 1.861 7.530 -1.596 1.00 85.25 192 SER A C 1
ATOM 1531 O O . SER A 1 192 ? 1.596 7.377 -0.399 1.00 85.25 192 SER A O 1
ATOM 1533 N N . ALA A 1 193 ? 2.788 8.402 -2.008 1.00 76.69 193 ALA A N 1
ATOM 1534 C CA . ALA A 1 193 ? 3.610 9.176 -1.073 1.00 76.69 193 ALA A CA 1
ATOM 1535 C C . ALA A 1 193 ? 2.820 10.178 -0.243 1.00 76.69 193 ALA A C 1
ATOM 1537 O O . ALA A 1 193 ? 3.102 10.336 0.944 1.00 76.69 193 ALA A O 1
ATOM 1538 N N . MET A 1 194 ? 1.828 10.847 -0.827 1.00 85.25 194 MET A N 1
ATOM 1539 C CA . MET A 1 194 ? 1.001 11.794 -0.085 1.00 85.25 194 MET A CA 1
ATOM 1540 C C . MET A 1 194 ? 0.171 11.086 0.993 1.00 85.25 194 MET A C 1
ATOM 1542 O O . MET A 1 194 ? 0.109 11.552 2.131 1.00 85.25 194 MET A O 1
ATOM 1546 N N . LEU A 1 195 ? -0.436 9.945 0.659 1.00 83.88 195 LEU A N 1
ATOM 1547 C CA . LEU A 1 195 ? -1.212 9.143 1.605 1.00 83.88 195 LEU A CA 1
ATOM 1548 C C . LEU A 1 195 ? -0.332 8.610 2.739 1.00 83.88 195 LEU A C 1
ATOM 1550 O O . LEU A 1 195 ? -0.717 8.735 3.902 1.00 83.88 195 LEU A O 1
ATOM 1554 N N . ALA A 1 196 ? 0.868 8.116 2.421 1.00 78.25 196 ALA A N 1
ATOM 1555 C CA . ALA A 1 196 ? 1.863 7.744 3.423 1.00 78.25 196 ALA A CA 1
ATOM 1556 C C . ALA A 1 196 ? 2.230 8.947 4.307 1.00 78.25 196 ALA A C 1
ATOM 1558 O O . ALA A 1 196 ? 2.156 8.869 5.532 1.00 78.25 196 ALA A O 1
ATOM 1559 N N . ALA A 1 197 ? 2.545 10.103 3.719 1.00 78.94 197 ALA A N 1
ATOM 1560 C CA . ALA A 1 197 ? 2.902 11.300 4.476 1.00 78.94 197 ALA A CA 1
ATOM 1561 C C . ALA A 1 197 ? 1.828 11.680 5.509 1.00 78.94 197 ALA A C 1
ATOM 1563 O O . ALA A 1 197 ? 2.145 11.928 6.674 1.00 78.94 197 ALA A O 1
ATOM 1564 N N . ILE A 1 198 ? 0.555 11.656 5.104 1.00 86.81 198 ILE A N 1
ATOM 1565 C CA . ILE A 1 198 ? -0.586 11.923 5.988 1.00 86.81 198 ILE A CA 1
ATOM 1566 C C . ILE A 1 198 ? -0.719 10.834 7.059 1.00 86.81 198 ILE A C 1
ATOM 1568 O O . ILE A 1 198 ? -0.921 11.153 8.231 1.00 86.81 198 ILE A O 1
ATOM 1572 N N . GLN A 1 199 ? -0.587 9.563 6.677 1.00 86.06 199 GLN A N 1
ATOM 1573 C CA . GLN A 1 199 ? -0.669 8.417 7.583 1.00 86.06 199 GLN A CA 1
ATOM 1574 C C . GLN A 1 199 ? 0.349 8.517 8.731 1.00 86.06 199 GLN A C 1
ATOM 1576 O O . GLN A 1 199 ? 0.000 8.273 9.888 1.00 86.06 199 GLN A O 1
ATOM 1581 N N . TYR A 1 200 ? 1.592 8.893 8.430 1.00 74.19 200 TYR A N 1
ATOM 1582 C CA . TYR A 1 200 ? 2.688 8.907 9.405 1.00 74.19 200 TYR A CA 1
ATOM 1583 C C . TYR A 1 200 ? 2.869 10.248 10.125 1.00 74.19 200 TYR A C 1
ATOM 1585 O O . TYR A 1 200 ? 3.545 10.295 11.157 1.00 74.19 200 TYR A O 1
ATOM 1593 N N . ALA A 1 201 ? 2.260 11.336 9.639 1.00 78.31 201 ALA A N 1
ATOM 1594 C CA . ALA A 1 201 ? 2.379 12.660 10.253 1.00 78.31 201 ALA A CA 1
ATOM 1595 C C . ALA A 1 201 ? 2.076 12.672 11.768 1.00 78.31 201 ALA A C 1
ATOM 1597 O O . ALA A 1 201 ? 2.883 13.234 12.515 1.00 78.31 201 ALA A O 1
ATOM 1598 N N . PRO A 1 202 ? 1.008 12.023 12.282 1.00 79.44 202 PRO A N 1
ATOM 1599 C CA . PRO A 1 202 ? 0.732 12.008 13.719 1.00 79.44 202 PRO A CA 1
ATOM 1600 C C . PRO A 1 202 ? 1.859 11.367 14.539 1.00 79.44 202 PRO A C 1
ATOM 1602 O O . PRO A 1 202 ? 2.214 11.876 15.602 1.00 79.44 202 PRO A O 1
ATOM 1605 N N . GLN A 1 203 ? 2.452 10.282 14.032 1.00 70.62 203 GLN A N 1
ATOM 1606 C CA . GLN A 1 203 ? 3.535 9.555 14.701 1.00 70.62 203 GLN A CA 1
ATOM 1607 C C . GLN A 1 203 ? 4.840 10.360 14.684 1.00 70.62 203 GLN A C 1
ATOM 1609 O O . GLN A 1 203 ? 5.516 10.464 15.707 1.00 70.62 203 GLN A O 1
ATOM 1614 N N . LEU A 1 204 ? 5.160 10.998 13.554 1.00 72.00 204 LEU A N 1
ATOM 1615 C CA . LEU A 1 204 ? 6.317 11.887 13.417 1.00 72.00 204 LEU A CA 1
ATOM 1616 C C . LEU A 1 204 ? 6.217 13.093 14.355 1.00 72.00 204 LEU A C 1
ATOM 1618 O O . LEU A 1 204 ? 7.170 13.395 15.073 1.00 72.00 204 LEU A O 1
ATOM 1622 N N . ILE A 1 205 ? 5.053 13.748 14.403 1.00 77.31 205 ILE A N 1
ATOM 1623 C CA . ILE A 1 205 ? 4.806 14.890 15.292 1.00 77.31 205 ILE A CA 1
ATOM 1624 C C . ILE A 1 205 ? 4.913 14.457 16.755 1.00 77.31 205 ILE A C 1
ATOM 1626 O O . ILE A 1 205 ? 5.536 15.153 17.556 1.00 77.31 205 ILE A O 1
ATOM 1630 N N . HIS A 1 206 ? 4.327 13.316 17.118 1.00 75.75 206 HIS A N 1
ATOM 1631 C CA . HIS A 1 206 ? 4.376 12.809 18.485 1.00 75.75 206 HIS A CA 1
ATOM 1632 C C . HIS A 1 206 ? 5.817 12.517 18.931 1.00 75.75 206 HIS A C 1
ATOM 1634 O O . HIS A 1 206 ? 6.254 13.022 19.967 1.00 75.75 206 HIS A O 1
ATOM 1640 N N . THR A 1 207 ? 6.587 11.798 18.112 1.00 69.88 207 THR A N 1
ATOM 1641 C CA . THR A 1 207 ? 8.011 11.519 18.362 1.00 69.88 207 THR A CA 1
ATOM 1642 C C . THR A 1 207 ? 8.832 12.806 18.451 1.00 69.88 207 THR A C 1
ATOM 1644 O O . THR A 1 207 ? 9.625 12.973 19.380 1.00 69.88 207 THR A O 1
ATOM 1647 N N . TYR A 1 208 ? 8.596 13.761 17.546 1.00 72.88 208 TYR A N 1
ATOM 1648 C CA . TYR A 1 208 ? 9.261 15.065 17.560 1.00 72.88 208 TYR A CA 1
ATOM 1649 C C . TYR A 1 208 ? 8.986 15.840 18.856 1.00 72.88 208 TYR A C 1
ATOM 1651 O O . TYR A 1 208 ? 9.904 16.395 19.463 1.00 72.88 208 TYR A O 1
ATOM 1659 N N . ARG A 1 209 ? 7.733 15.843 19.325 1.00 79.69 209 ARG A N 1
ATOM 1660 C CA . ARG A 1 209 ? 7.339 16.526 20.565 1.00 79.69 209 ARG A CA 1
ATOM 1661 C C . ARG A 1 209 ? 7.923 15.869 21.813 1.00 79.69 209 ARG A C 1
ATOM 1663 O O . ARG A 1 209 ? 8.248 16.586 22.756 1.00 79.69 209 ARG A O 1
ATOM 1670 N N . LEU A 1 210 ? 8.068 14.545 21.821 1.00 75.38 210 LEU A N 1
ATOM 1671 C CA . LEU A 1 210 ? 8.602 13.809 22.967 1.00 75.38 210 LEU A CA 1
ATOM 1672 C C . LEU A 1 210 ? 10.135 13.815 23.055 1.00 75.38 210 LEU A C 1
ATOM 1674 O O . LEU A 1 210 ? 10.659 13.448 24.101 1.00 75.38 210 LEU A O 1
ATOM 1678 N N . LYS A 1 211 ? 10.859 14.241 22.006 1.00 62.69 211 LYS A N 1
ATOM 1679 C CA . LYS A 1 211 ? 12.341 14.289 21.942 1.00 62.69 211 LYS A CA 1
ATOM 1680 C C . LYS A 1 211 ? 13.051 12.983 22.355 1.00 62.69 211 LYS A C 1
ATOM 1682 O O . LYS A 1 211 ? 14.245 12.988 22.644 1.00 62.69 211 LYS A O 1
ATOM 1687 N N . LEU A 1 212 ? 12.334 11.861 22.362 1.00 54.97 212 LEU A N 1
ATOM 1688 C CA . LEU A 1 212 ? 12.841 10.538 22.704 1.00 54.97 212 LEU A CA 1
ATOM 1689 C C . LEU A 1 212 ? 13.073 9.770 21.400 1.00 54.97 212 LEU A C 1
ATOM 1691 O O . LEU A 1 212 ? 12.140 9.288 20.769 1.00 54.97 212 LEU A O 1
ATOM 1695 N N . VAL A 1 213 ? 14.339 9.650 21.002 1.00 48.34 213 VAL A N 1
ATOM 1696 C CA . VAL A 1 213 ? 14.810 8.922 19.802 1.00 48.34 213 VAL A CA 1
ATOM 1697 C C . VAL A 1 213 ? 14.753 7.388 19.939 1.00 48.34 213 VAL A C 1
ATOM 1699 O O . VAL A 1 213 ? 15.185 6.668 19.046 1.00 48.34 213 VAL A O 1
ATOM 1702 N N . GLY A 1 214 ? 14.228 6.870 21.053 1.00 43.94 214 GLY A N 1
ATOM 1703 C CA . GLY A 1 214 ? 14.399 5.474 21.472 1.00 43.94 214 GLY A CA 1
ATOM 1704 C C . GLY A 1 214 ? 13.474 4.426 20.841 1.00 43.94 214 GLY A C 1
ATOM 1705 O O . GLY A 1 214 ? 13.632 3.256 21.163 1.00 43.94 214 GLY A O 1
ATOM 1706 N N . ALA A 1 215 ? 12.520 4.805 19.984 1.00 43.84 215 ALA A N 1
ATOM 1707 C CA . ALA A 1 215 ? 11.520 3.879 19.424 1.00 43.84 215 ALA A CA 1
ATOM 1708 C C . ALA A 1 215 ? 11.460 3.873 17.883 1.00 43.84 215 ALA A C 1
ATOM 1710 O O . ALA A 1 215 ? 10.514 3.354 17.304 1.00 43.84 215 ALA A O 1
ATOM 1711 N N . LEU A 1 216 ? 12.442 4.475 17.202 1.00 46.59 216 LEU A N 1
ATOM 1712 C CA . LEU A 1 216 ? 12.549 4.440 15.740 1.00 46.59 216 LEU A CA 1
ATOM 1713 C C . LEU A 1 216 ? 13.551 3.347 15.328 1.00 46.59 216 LEU A C 1
ATOM 1715 O O . LEU A 1 216 ? 14.598 3.202 15.954 1.00 46.59 216 LEU A O 1
ATOM 1719 N N . SER A 1 217 ? 13.267 2.579 14.273 1.00 50.38 217 SER A N 1
ATOM 1720 C CA . SER A 1 217 ? 14.044 1.402 13.868 1.00 50.38 217 SER A CA 1
ATOM 1721 C C . SER A 1 217 ? 15.142 1.956 13.004 1.00 50.38 217 SER A C 1
ATOM 1723 O O . SER A 1 217 ? 15.058 1.997 11.775 1.00 50.38 217 SER A O 1
ATOM 1725 N N . ILE A 1 218 ? 16.162 2.442 13.703 1.00 50.47 218 ILE A N 1
ATOM 1726 C CA . ILE A 1 218 ? 17.436 2.868 13.150 1.00 50.47 218 ILE A CA 1
ATOM 1727 C C . ILE A 1 218 ? 17.933 1.833 12.117 1.00 50.47 218 ILE A C 1
ATOM 1729 O O . ILE A 1 218 ? 18.319 2.260 11.035 1.00 50.47 218 ILE A O 1
ATOM 1733 N N . PRO A 1 219 ? 17.820 0.499 12.319 1.00 45.09 219 PRO A N 1
ATOM 1734 C CA . PRO A 1 219 ? 18.243 -0.476 11.309 1.00 45.09 219 PRO A CA 1
ATOM 1735 C C . PRO A 1 219 ? 17.464 -0.414 9.984 1.00 45.09 219 PRO A C 1
ATOM 1737 O O . PRO A 1 219 ? 18.069 -0.439 8.918 1.00 45.09 219 PRO A O 1
ATOM 1740 N N . MET A 1 220 ? 16.133 -0.306 10.027 1.00 46.94 220 MET A N 1
ATOM 1741 C CA . MET A 1 220 ? 15.278 -0.321 8.826 1.00 46.94 220 MET A CA 1
ATOM 1742 C C . MET A 1 220 ? 15.397 1.004 8.045 1.00 46.94 220 MET A C 1
ATOM 1744 O O . MET A 1 220 ? 15.499 1.019 6.817 1.00 46.94 220 MET A O 1
ATOM 1748 N N . MET A 1 221 ? 15.515 2.118 8.776 1.00 50.25 221 MET A N 1
ATOM 1749 C CA . MET A 1 221 ? 15.891 3.434 8.242 1.00 50.25 221 MET A CA 1
ATOM 1750 C C . MET A 1 221 ? 17.259 3.409 7.550 1.00 50.25 221 MET A C 1
ATOM 1752 O O . MET A 1 221 ? 17.394 3.902 6.431 1.00 50.25 221 MET A O 1
ATOM 1756 N N . CYS A 1 222 ? 18.265 2.817 8.198 1.00 52.66 222 CYS A N 1
ATOM 1757 C CA . CYS A 1 222 ? 19.633 2.738 7.692 1.00 52.66 222 CYS A CA 1
ATOM 1758 C C . CYS A 1 222 ? 19.802 1.770 6.516 1.00 52.66 222 CYS A C 1
ATOM 1760 O O . CYS A 1 222 ? 20.823 1.849 5.847 1.00 52.66 222 CYS A O 1
ATOM 1762 N N . ILE A 1 223 ? 18.842 0.886 6.235 1.00 54.69 223 ILE A N 1
ATOM 1763 C CA . ILE A 1 223 ? 18.872 0.012 5.051 1.00 54.69 223 ILE A CA 1
ATOM 1764 C C . ILE A 1 223 ? 18.166 0.682 3.864 1.00 54.69 223 ILE A C 1
ATOM 1766 O O . ILE A 1 223 ? 18.717 0.734 2.764 1.00 54.69 223 ILE A O 1
ATOM 1770 N N . ASN A 1 224 ? 16.985 1.270 4.082 1.00 53.81 224 ASN A N 1
ATOM 1771 C CA . ASN A 1 224 ? 16.184 1.851 2.998 1.00 53.81 224 ASN A CA 1
ATOM 1772 C C . ASN A 1 224 ? 16.617 3.268 2.586 1.00 53.81 224 ASN A C 1
ATOM 1774 O O . ASN A 1 224 ? 16.462 3.651 1.422 1.00 53.81 224 ASN A O 1
ATOM 1778 N N . ALA A 1 225 ? 17.202 4.057 3.495 1.00 53.09 225 ALA A N 1
ATOM 1779 C CA . ALA A 1 225 ? 17.689 5.394 3.149 1.00 53.09 225 ALA A CA 1
ATOM 1780 C C . ALA A 1 225 ? 18.914 5.359 2.210 1.00 53.09 225 ALA A C 1
ATOM 1782 O O . ALA A 1 225 ? 18.877 6.039 1.186 1.00 53.09 225 ALA A O 1
ATOM 1783 N N . PRO A 1 226 ? 19.966 4.549 2.445 1.00 50.09 226 PRO A N 1
ATOM 1784 C CA . PRO A 1 226 ? 21.092 4.480 1.514 1.00 50.09 226 PRO A CA 1
ATOM 1785 C C . PRO A 1 226 ? 20.707 3.858 0.173 1.00 50.09 226 PRO A C 1
ATOM 1787 O O . PRO A 1 226 ? 21.195 4.314 -0.856 1.00 50.09 226 PRO A O 1
ATOM 1790 N N . GLY A 1 227 ? 19.810 2.862 0.168 1.00 52.00 227 GLY A N 1
ATOM 1791 C CA . GLY A 1 227 ? 19.301 2.247 -1.060 1.00 52.00 227 GLY A CA 1
ATOM 1792 C C . GLY A 1 227 ? 18.577 3.252 -1.959 1.00 52.00 227 GLY A C 1
ATOM 1793 O O . GLY A 1 227 ? 18.893 3.355 -3.142 1.00 52.00 227 GLY A O 1
ATOM 1794 N N . SER A 1 228 ? 17.678 4.063 -1.391 1.00 51.81 228 SER A N 1
ATOM 1795 C CA . SER A 1 228 ? 16.979 5.113 -2.145 1.00 51.81 228 SER A CA 1
ATOM 1796 C C . SER A 1 228 ? 17.924 6.221 -2.610 1.00 51.81 228 SER A C 1
ATOM 1798 O O . SER A 1 228 ? 17.872 6.611 -3.775 1.00 51.81 228 SER A O 1
ATOM 1800 N N . VAL A 1 229 ? 18.855 6.668 -1.759 1.00 53.06 229 VAL A N 1
ATOM 1801 C CA . VAL A 1 229 ? 19.890 7.644 -2.136 1.00 53.06 229 VAL A CA 1
ATOM 1802 C C . VAL A 1 229 ? 20.764 7.112 -3.269 1.00 53.06 229 VAL A C 1
ATOM 1804 O O . VAL A 1 229 ? 20.994 7.839 -4.232 1.00 53.06 229 VAL A O 1
ATOM 1807 N N . PHE A 1 230 ? 21.206 5.854 -3.223 1.00 56.00 230 PHE A N 1
ATOM 1808 C CA . PHE A 1 230 ? 22.006 5.241 -4.288 1.00 56.00 230 PHE A CA 1
ATOM 1809 C C . PHE A 1 230 ? 21.237 5.178 -5.612 1.00 56.00 230 PHE A C 1
ATOM 1811 O O . PHE A 1 230 ? 21.789 5.479 -6.669 1.00 56.00 230 PHE A O 1
ATOM 1818 N N . MET A 1 231 ? 19.944 4.860 -5.558 1.00 56.44 231 MET A N 1
ATOM 1819 C CA . MET A 1 231 ? 19.079 4.745 -6.733 1.00 56.44 231 MET A CA 1
ATOM 1820 C C . MET A 1 231 ? 18.786 6.117 -7.364 1.00 56.44 231 MET A C 1
ATOM 1822 O O . MET A 1 231 ? 18.987 6.297 -8.565 1.00 56.44 231 MET A O 1
ATOM 1826 N N . ILE A 1 232 ? 18.442 7.124 -6.551 1.00 52.16 232 ILE A N 1
ATOM 1827 C CA . ILE A 1 232 ? 18.301 8.525 -6.990 1.00 52.16 232 ILE A CA 1
ATOM 1828 C C . ILE A 1 232 ? 19.623 9.038 -7.560 1.00 52.16 232 ILE A C 1
ATOM 1830 O O . ILE A 1 232 ? 19.625 9.687 -8.600 1.00 52.16 232 ILE A O 1
ATOM 1834 N N . THR A 1 233 ? 20.751 8.727 -6.916 1.00 48.22 233 THR A N 1
ATOM 1835 C CA . THR A 1 233 ? 22.086 9.121 -7.393 1.00 48.22 233 THR A CA 1
ATOM 1836 C C . THR A 1 233 ? 22.410 8.460 -8.733 1.00 48.22 233 THR A C 1
ATOM 1838 O O . THR A 1 233 ? 22.879 9.136 -9.643 1.00 48.22 233 THR A O 1
ATOM 1841 N N . SER A 1 234 ? 22.106 7.171 -8.901 1.00 50.31 234 SER A N 1
ATOM 1842 C CA . SER A 1 234 ? 22.276 6.440 -10.166 1.00 50.31 234 SER A CA 1
ATOM 1843 C C . SER A 1 234 ? 21.444 7.062 -11.290 1.00 50.31 234 SER A C 1
ATOM 1845 O O . SER A 1 234 ? 21.953 7.282 -12.388 1.00 50.31 234 SER A O 1
ATOM 1847 N N . ILE A 1 235 ? 20.193 7.430 -11.000 1.00 54.47 235 ILE A N 1
ATOM 1848 C CA . ILE A 1 235 ? 19.313 8.138 -11.935 1.00 54.47 235 ILE A CA 1
ATOM 1849 C C . ILE A 1 235 ? 19.862 9.539 -12.239 1.00 54.47 235 ILE A C 1
ATOM 1851 O O . ILE A 1 235 ? 20.005 9.895 -13.400 1.00 54.47 235 ILE A O 1
ATOM 1855 N N . ALA A 1 236 ? 20.250 10.321 -11.232 1.00 51.25 236 ALA A N 1
ATOM 1856 C CA . ALA A 1 236 ? 20.787 11.671 -11.410 1.00 51.25 236 ALA A CA 1
ATOM 1857 C C . ALA A 1 236 ? 22.093 11.691 -12.224 1.00 51.25 236 ALA A C 1
ATOM 1859 O O . ALA A 1 236 ? 22.314 12.604 -13.018 1.00 51.25 236 ALA A O 1
ATOM 1860 N N . LEU A 1 237 ? 22.945 10.675 -12.061 1.00 56.00 237 LEU A N 1
ATOM 1861 C CA . LEU A 1 237 ? 24.175 10.520 -12.837 1.00 56.00 237 LEU A CA 1
ATOM 1862 C C . LEU A 1 237 ? 23.898 10.091 -14.285 1.00 56.00 237 LEU A C 1
ATOM 1864 O O . LEU A 1 237 ? 24.598 10.555 -15.182 1.00 56.00 237 LEU A O 1
ATOM 1868 N N . ARG A 1 238 ? 22.863 9.275 -14.529 1.00 52.16 238 ARG A N 1
ATOM 1869 C CA . ARG A 1 238 ? 22.378 8.945 -15.885 1.00 52.16 238 ARG A CA 1
ATOM 1870 C C . ARG A 1 238 ? 21.697 10.144 -16.562 1.00 52.16 238 ARG A C 1
ATOM 1872 O O . ARG A 1 238 ? 21.844 10.327 -17.763 1.00 52.16 238 ARG A O 1
ATOM 1879 N N . ASN A 1 239 ? 21.027 10.994 -15.782 1.00 48.12 239 ASN A N 1
ATOM 1880 C CA . ASN A 1 239 ? 20.253 12.154 -16.239 1.00 48.12 239 ASN A CA 1
ATOM 1881 C C . ASN A 1 239 ? 21.084 13.408 -16.532 1.00 48.12 239 ASN A C 1
ATOM 1883 O O . ASN A 1 239 ? 20.519 14.415 -16.951 1.00 48.12 239 ASN A O 1
ATOM 1887 N N . LYS A 1 240 ? 22.414 13.385 -16.369 1.00 48.25 240 LYS A N 1
ATOM 1888 C CA . LYS A 1 240 ? 23.265 14.487 -16.853 1.00 48.25 240 LYS A CA 1
ATOM 1889 C C . LYS A 1 240 ? 23.246 14.651 -18.385 1.00 48.25 240 LYS A C 1
ATOM 1891 O O . LYS A 1 240 ? 23.953 15.527 -18.876 1.00 48.25 240 LYS A O 1
ATOM 1896 N N . LEU A 1 241 ? 22.456 13.853 -19.116 1.00 46.28 241 LEU A N 1
ATOM 1897 C CA . LEU A 1 241 ? 22.305 13.958 -20.564 1.00 46.28 241 LEU A CA 1
ATOM 1898 C C . LEU A 1 241 ? 20.930 14.394 -21.104 1.00 46.28 241 LEU A C 1
ATOM 1900 O O . LEU A 1 241 ? 20.941 14.746 -22.268 1.00 46.28 241 LEU A O 1
ATOM 1904 N N . ASP A 1 242 ? 19.810 14.447 -20.357 1.00 47.53 242 ASP A N 1
ATOM 1905 C CA . ASP A 1 242 ? 18.522 14.922 -20.927 1.00 47.53 242 ASP A CA 1
ATOM 1906 C C . ASP A 1 242 ? 17.494 15.446 -19.892 1.00 47.53 242 ASP A C 1
ATOM 1908 O O . ASP A 1 242 ? 17.298 14.884 -18.812 1.00 47.53 242 ASP A O 1
ATOM 1912 N N . GLU A 1 243 ? 16.791 16.522 -20.263 1.00 42.44 243 GLU A N 1
ATOM 1913 C CA . GLU A 1 243 ? 15.958 17.406 -19.419 1.00 42.44 243 GLU A CA 1
ATOM 1914 C C . GLU A 1 243 ? 14.503 16.914 -19.176 1.00 42.44 243 GLU A C 1
ATOM 1916 O O . GLU A 1 243 ? 13.691 17.618 -18.581 1.00 42.44 243 GLU A O 1
ATOM 1921 N N . LEU A 1 244 ? 14.137 15.686 -19.573 1.00 40.44 244 LEU A N 1
ATOM 1922 C CA . LEU A 1 244 ? 12.737 15.198 -19.564 1.00 40.44 244 LEU A CA 1
ATOM 1923 C C . LEU A 1 244 ? 12.352 14.258 -18.390 1.00 40.44 244 LEU A C 1
ATOM 1925 O O . LEU A 1 244 ? 11.268 13.679 -18.386 1.00 40.44 244 LEU A O 1
ATOM 1929 N N . VAL A 1 245 ? 13.191 14.103 -17.355 1.00 43.69 245 VAL A N 1
ATOM 1930 C CA . VAL A 1 245 ? 13.044 13.034 -16.327 1.00 43.69 245 VAL A CA 1
ATOM 1931 C C . VAL A 1 245 ? 12.424 13.484 -14.984 1.00 43.69 245 VAL A C 1
ATOM 1933 O O . VAL A 1 245 ? 12.154 12.652 -14.114 1.00 43.69 245 VAL A O 1
ATOM 1936 N N . HIS A 1 246 ? 12.107 14.769 -14.790 1.00 39.12 246 HIS A N 1
ATOM 1937 C CA . HIS A 1 246 ? 11.568 15.286 -13.511 1.00 39.12 246 HIS A CA 1
ATOM 1938 C C . HIS A 1 246 ? 10.261 14.610 -13.030 1.00 39.12 246 HIS A C 1
ATOM 1940 O O . HIS A 1 246 ? 9.965 14.587 -11.832 1.00 39.12 246 HIS A O 1
ATOM 1946 N N . VAL A 1 247 ? 9.496 14.016 -13.947 1.00 40.75 247 VAL A N 1
ATOM 1947 C CA . VAL A 1 247 ? 8.197 13.382 -13.671 1.00 40.75 247 VAL A CA 1
ATOM 1948 C C . VAL A 1 247 ? 8.339 11.893 -13.308 1.00 40.75 247 VAL A C 1
ATOM 1950 O O . VAL A 1 247 ? 7.654 11.411 -12.403 1.00 40.75 247 VAL A O 1
ATOM 1953 N N . SER A 1 248 ? 9.291 11.178 -13.926 1.00 37.50 248 SER A N 1
ATOM 1954 C CA . SER A 1 248 ? 9.591 9.770 -13.608 1.00 37.50 248 SER A CA 1
ATOM 1955 C C . SER A 1 248 ? 10.381 9.623 -12.307 1.00 37.50 248 SER A C 1
ATOM 1957 O O . SER A 1 248 ? 10.187 8.645 -11.584 1.00 37.50 248 SER A O 1
ATOM 1959 N N . SER A 1 249 ? 11.252 10.583 -11.978 1.00 37.69 249 SER A N 1
ATOM 1960 C CA . SER A 1 249 ? 11.957 10.578 -10.693 1.00 37.69 249 SER A CA 1
ATOM 1961 C C . SER A 1 249 ? 10.993 10.803 -9.528 1.00 37.69 249 SER A C 1
ATOM 1963 O O . SER A 1 249 ? 11.162 10.175 -8.493 1.00 37.69 249 SER A O 1
ATOM 1965 N N . SER A 1 250 ? 9.933 11.599 -9.707 1.00 35.69 250 SER A N 1
ATOM 1966 C CA . SER A 1 250 ? 8.948 11.896 -8.657 1.00 35.69 250 SER A CA 1
ATOM 1967 C C . SER A 1 250 ? 8.108 10.680 -8.237 1.00 35.69 250 SER A C 1
ATOM 1969 O O . SER A 1 250 ? 7.854 10.513 -7.047 1.00 35.69 250 SER A O 1
ATOM 1971 N N . GLY A 1 251 ? 7.726 9.795 -9.169 1.00 38.44 251 GLY A N 1
ATOM 1972 C CA . GLY A 1 251 ? 6.974 8.566 -8.856 1.00 38.44 251 GLY A CA 1
ATOM 1973 C C . GLY A 1 251 ? 7.809 7.502 -8.129 1.00 38.44 251 GLY A C 1
ATOM 1974 O O . GLY A 1 251 ? 7.357 6.908 -7.156 1.00 38.44 251 GLY A O 1
ATOM 1975 N N . TYR A 1 252 ? 9.069 7.317 -8.532 1.00 41.78 252 TYR A N 1
ATOM 1976 C CA . TYR A 1 252 ? 10.000 6.396 -7.863 1.00 41.78 252 TYR A CA 1
ATOM 1977 C C . TYR A 1 252 ? 10.564 6.941 -6.542 1.00 41.78 252 TYR A C 1
ATOM 1979 O O . TYR A 1 252 ? 10.852 6.177 -5.618 1.00 41.78 252 TYR A O 1
ATOM 1987 N N . LEU A 1 253 ? 10.734 8.262 -6.436 1.00 39.19 253 LEU A N 1
ATOM 1988 C CA . LEU A 1 253 ? 11.074 8.942 -5.187 1.00 39.19 253 LEU A CA 1
ATOM 1989 C C . LEU A 1 253 ? 9.931 8.787 -4.182 1.00 39.19 253 LEU A C 1
ATOM 1991 O O . LEU A 1 253 ? 10.181 8.507 -3.014 1.00 39.19 253 LEU A O 1
ATOM 1995 N N . ALA A 1 254 ? 8.689 8.895 -4.651 1.00 40.66 254 ALA A N 1
ATOM 1996 C CA . ALA A 1 254 ? 7.503 8.661 -3.851 1.00 40.66 254 ALA A CA 1
ATOM 1997 C C . ALA A 1 254 ? 7.421 7.219 -3.318 1.00 40.66 254 ALA A C 1
ATOM 1999 O O . ALA A 1 254 ? 7.226 7.045 -2.118 1.00 40.66 254 ALA A O 1
ATOM 2000 N N . ASP A 1 255 ? 7.675 6.196 -4.139 1.00 41.47 255 ASP A N 1
ATOM 2001 C CA . ASP A 1 255 ? 7.696 4.794 -3.683 1.00 41.47 255 ASP A CA 1
ATOM 2002 C C . ASP A 1 255 ? 8.828 4.497 -2.688 1.00 41.47 255 ASP A C 1
ATOM 2004 O O . ASP A 1 255 ? 8.633 3.765 -1.716 1.00 41.47 255 ASP A O 1
ATOM 2008 N N . ASN A 1 256 ? 10.005 5.101 -2.877 1.00 43.16 256 ASN A N 1
ATOM 2009 C CA . ASN A 1 256 ? 11.111 4.994 -1.924 1.00 43.16 256 ASN A CA 1
ATOM 2010 C C . ASN A 1 256 ? 10.823 5.731 -0.610 1.00 43.16 256 ASN A C 1
ATOM 2012 O O . ASN A 1 256 ? 11.201 5.242 0.453 1.00 43.16 256 ASN A O 1
ATOM 2016 N N . ILE A 1 257 ? 10.126 6.870 -0.659 1.00 41.78 257 ILE A N 1
ATOM 2017 C CA . ILE A 1 257 ? 9.624 7.567 0.531 1.00 41.78 257 ILE A CA 1
ATOM 2018 C C . ILE A 1 257 ? 8.579 6.695 1.231 1.00 41.78 257 ILE A C 1
ATOM 2020 O O . ILE A 1 257 ? 8.665 6.519 2.438 1.00 41.78 257 ILE A O 1
ATOM 2024 N N . VAL A 1 258 ? 7.649 6.068 0.511 1.00 44.38 258 VAL A N 1
ATOM 2025 C CA . VAL A 1 258 ? 6.633 5.171 1.091 1.00 44.38 258 VAL A CA 1
ATOM 2026 C C . VAL A 1 258 ? 7.288 3.960 1.748 1.00 44.38 258 VAL A C 1
ATOM 2028 O O . VAL A 1 258 ? 6.959 3.649 2.890 1.00 44.38 258 VAL A O 1
ATOM 2031 N N . ALA A 1 259 ? 8.270 3.330 1.095 1.00 41.44 259 ALA A N 1
ATOM 2032 C CA . ALA A 1 259 ? 9.063 2.249 1.676 1.00 41.44 259 ALA A CA 1
ATOM 2033 C C . ALA A 1 259 ? 9.839 2.717 2.921 1.00 41.44 259 ALA A C 1
ATOM 2035 O O . ALA A 1 259 ? 9.805 2.052 3.958 1.00 41.44 259 ALA A O 1
ATOM 2036 N N . HIS A 1 260 ? 10.472 3.892 2.862 1.00 44.69 260 HIS A N 1
ATOM 2037 C CA . HIS A 1 260 ? 11.165 4.528 3.986 1.00 44.69 260 HIS A CA 1
ATOM 2038 C C . HIS A 1 260 ? 10.213 4.828 5.153 1.00 44.69 260 HIS A C 1
ATOM 2040 O O . HIS A 1 260 ? 10.566 4.596 6.305 1.00 44.69 260 HIS A O 1
ATOM 2046 N N . MET A 1 261 ? 8.984 5.261 4.880 1.00 43.50 261 MET A N 1
ATOM 2047 C CA .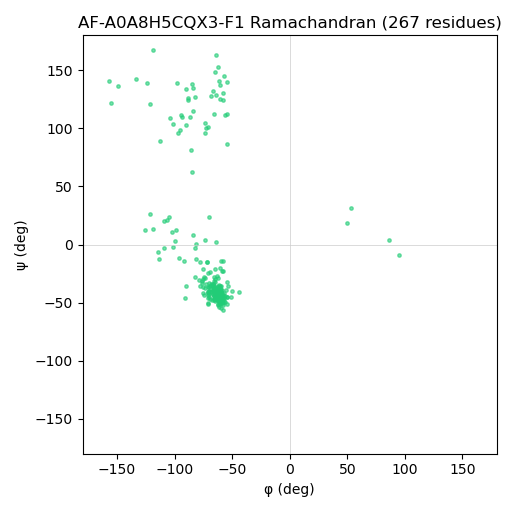 MET A 1 261 ? 8.005 5.572 5.916 1.00 43.50 261 MET A CA 1
ATOM 2048 C C . MET A 1 261 ? 7.347 4.321 6.514 1.00 43.50 261 MET A C 1
ATOM 2050 O O . MET A 1 261 ? 7.177 4.242 7.724 1.00 43.50 261 MET A O 1
ATOM 2054 N N . HIS A 1 262 ? 7.093 3.284 5.717 1.00 45.16 262 HIS A N 1
ATOM 2055 C CA . HIS A 1 262 ? 6.641 1.976 6.207 1.00 45.16 262 HIS A CA 1
ATOM 2056 C C . HIS A 1 262 ? 7.659 1.288 7.131 1.00 45.16 262 HIS A C 1
ATOM 2058 O O . HIS A 1 262 ? 7.306 0.526 8.028 1.00 45.16 262 HIS A O 1
ATOM 2064 N N . SER A 1 263 ? 8.940 1.586 6.924 1.00 39.00 263 SER A N 1
ATOM 2065 C CA . SER A 1 263 ? 10.052 1.119 7.756 1.00 39.00 263 SER A CA 1
ATOM 2066 C C . SER A 1 263 ? 10.071 1.739 9.154 1.00 39.00 263 SER A C 1
ATOM 2068 O O . SER A 1 263 ? 10.642 1.157 10.078 1.00 39.00 263 SER A O 1
ATOM 2070 N N . LEU A 1 264 ? 9.454 2.915 9.311 1.00 37.50 264 LEU A N 1
ATOM 2071 C CA . LEU A 1 264 ? 9.348 3.633 10.582 1.00 37.50 264 LEU A CA 1
ATOM 2072 C C . LEU A 1 264 ? 8.332 3.001 11.534 1.00 37.50 264 LEU A C 1
ATOM 2074 O O . LEU A 1 264 ? 8.496 3.126 12.741 1.00 37.50 264 LEU A O 1
ATOM 2078 N N . GLU A 1 265 ? 7.300 2.329 11.022 1.00 38.38 265 GLU A N 1
ATOM 2079 C CA . GLU A 1 265 ? 6.207 1.796 11.848 1.00 38.38 265 GLU A CA 1
ATOM 2080 C C . GLU A 1 265 ? 6.615 0.537 12.619 1.00 38.38 265 GLU A C 1
ATOM 2082 O O . GLU A 1 265 ? 6.345 0.411 13.808 1.00 38.38 265 GLU A O 1
ATOM 2087 N N . VAL A 1 266 ? 7.352 -0.357 11.964 1.00 39.34 266 VAL A N 1
ATOM 2088 C CA . VAL A 1 266 ? 7.881 -1.609 12.535 1.00 39.34 266 VAL A CA 1
ATOM 2089 C C . VAL A 1 266 ? 8.695 -1.374 13.804 1.00 39.34 266 VAL A C 1
ATOM 2091 O O . VAL A 1 266 ? 8.762 -2.205 14.702 1.00 39.34 266 VAL A O 1
ATOM 2094 N N . ALA A 1 267 ? 9.354 -0.229 13.849 1.00 31.83 267 ALA A N 1
ATOM 2095 C CA . ALA A 1 267 ? 10.151 0.211 14.968 1.00 31.83 267 ALA A CA 1
ATOM 2096 C C . ALA A 1 267 ? 9.388 0.525 16.243 1.00 31.83 267 ALA A C 1
ATOM 2098 O O . ALA A 1 267 ? 9.933 0.415 17.340 1.00 31.83 267 ALA A O 1
ATOM 2099 N N . ALA A 1 268 ? 8.188 1.062 16.043 1.00 31.08 268 ALA A N 1
ATOM 2100 C CA . ALA A 1 268 ? 7.458 1.825 17.033 1.00 31.08 268 ALA A CA 1
ATOM 2101 C C . ALA A 1 268 ? 6.394 0.961 17.730 1.00 31.08 268 ALA A C 1
ATOM 2103 O O . ALA A 1 268 ? 5.658 1.467 18.577 1.00 31.08 268 ALA A O 1
ATOM 2104 N N . THR A 1 269 ? 6.329 -0.334 17.392 1.00 34.97 269 THR A N 1
ATOM 2105 C CA . THR A 1 269 ? 5.429 -1.358 17.954 1.00 34.97 269 THR A CA 1
ATOM 2106 C C . THR A 1 269 ? 6.195 -2.537 18.537 1.00 34.97 269 THR A C 1
ATOM 2108 O O . THR A 1 269 ? 5.722 -3.122 19.547 1.00 34.97 269 THR A O 1
#

pLDDT: mean 74.01, std 19.84, range [27.75, 98.25]

Nearest PDB structures (foldseek):
  2nsf-assembly1_A  TM=2.518E-01  e=4.210E+00  Corynebacterium glutamicum

Sequence (269 aa):
MDFVDENSQGCQPIHDWVTNVISAIVIVGMSTAYAPQHYRIIKKQSSEGFSPLFLLLGSTSAAAGFWNMITMQWGVARCCGSVSWGSCVEMTAGIFQVFWQWFCFTLIFVLYIRYYPERLKYLDVYGYDSSQPLKTSDWQFAQFCAWVTFGHFVFSGLATLYLMNTVVLTPGPTTPLPDHVQLWATFLGVSSAMLAAIQYAPQLIHTYRLKLVGALSIPMMCINAPGSVFMITSIALRNKLDELVHVSSSGYLADNIVAHMHSLEVAAT

Radius of gyration: 21.9 Å; Cα contacts (8 Å, |Δi|>4): 252; chains: 1; bounding box: 65×37×72 Å

Solvent-accessible surface area (backbone atoms only — not comparable to full-atom values): 14856 Å² total; per-residue (Å²): 138,78,83,78,70,92,82,69,82,63,79,70,84,65,85,56,68,67,61,44,51,52,39,50,52,50,49,52,54,50,47,68,42,46,49,59,57,53,48,49,38,66,72,66,57,37,35,83,93,64,55,49,68,48,47,30,30,44,42,43,14,34,42,26,33,34,55,20,44,45,60,75,43,40,74,60,60,62,35,40,82,78,45,56,71,68,54,31,50,58,61,39,35,68,48,53,42,42,43,51,51,33,49,58,54,41,48,49,48,53,49,36,67,74,23,49,50,68,83,62,37,44,58,89,56,90,93,66,90,61,100,64,84,49,67,26,71,69,42,53,50,40,52,49,32,53,51,50,36,52,51,50,49,52,51,54,47,52,53,49,52,52,55,57,69,72,52,80,76,70,88,46,103,79,58,76,71,58,68,72,57,50,51,50,28,29,50,26,6,45,51,12,26,51,31,34,51,63,52,45,44,65,59,53,52,49,44,61,75,66,72,58,79,84,45,57,31,59,69,47,43,65,52,44,48,55,52,42,52,52,50,51,48,54,49,55,65,66,45,78,75,58,95,82,49,76,58,64,50,46,18,56,51,18,41,45,48,34,53,42,53,59,32,44,54,58,35,64,112